Protein AF-A0A401P1Q2-F1 (afdb_monomer)

Mean predicted aligned error: 9.84 Å

Radius of gyration: 21.55 Å; Cα contacts (8 Å, |Δi|>4): 179; chains: 1; bounding box: 50×45×71 Å

Organism: Scyliorhinus torazame (NCBI:txid75743)

pLDDT: mean 79.65, std 14.56, range [42.03, 97.25]

Nearest PDB structures (foldseek):
  7xhp-assembly2_G  TM=2.333E-01  e=9.579E+00  Zymomonas mobilis
  7xhl-assembly1_A  TM=1.951E-01  e=9.016E+00  Zymomonas mobilis

Foldseek 3Di:
DDDDPPPDDDDFDWDQALNDIDTDDDLVPDDDPDDDDHDVCSVVVVDDDDDDDDDDFPADPLVVVLVLLPPVVCCVLVFQDPVQANDPVRSVVDPQPQKTKDWDKDKDADDPPRNVDIDIDTDIWIGGNNDTDRDDPDPDDPRSVVNVSVCRRPDDDDPDDDDDPSSVSSVVSVVSVCVSDDPSRDDPPPDPVDPDD

Structure (mmCIF, N/CA/C/O backbone):
data_AF-A0A401P1Q2-F1
#
_entry.id   AF-A0A401P1Q2-F1
#
loop_
_atom_site.group_PDB
_atom_site.id
_atom_site.type_symbol
_atom_site.label_atom_id
_atom_site.label_alt_id
_atom_site.label_comp_id
_atom_site.label_asym_id
_atom_site.label_entity_id
_atom_site.label_seq_id
_atom_site.pdbx_PDB_ins_code
_atom_site.Cartn_x
_atom_site.Cartn_y
_atom_site.Cartn_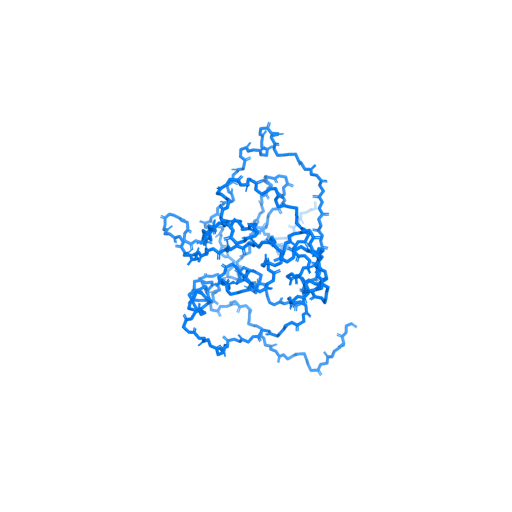z
_atom_site.occupancy
_atom_site.B_iso_or_equiv
_atom_site.auth_seq_id
_atom_site.auth_comp_id
_atom_site.auth_asym_id
_atom_site.auth_atom_id
_atom_site.pdbx_PDB_model_num
ATOM 1 N N . MET A 1 1 ? -29.610 -9.740 35.936 1.00 54.38 1 MET A N 1
ATOM 2 C CA . MET A 1 1 ? -28.531 -10.745 35.884 1.00 54.38 1 MET A CA 1
ATOM 3 C C . MET A 1 1 ? -27.311 -9.966 35.454 1.00 54.38 1 MET A C 1
ATOM 5 O O . MET A 1 1 ? -27.266 -9.553 34.304 1.00 54.38 1 MET A O 1
ATOM 9 N N . ASP A 1 2 ? -26.444 -9.622 36.401 1.00 76.31 2 ASP A N 1
ATOM 10 C CA . ASP A 1 2 ? -25.328 -8.708 36.147 1.00 76.31 2 ASP A CA 1
ATOM 11 C C . ASP A 1 2 ? -24.150 -9.459 35.525 1.00 76.31 2 ASP A C 1
ATOM 13 O O . ASP A 1 2 ? -23.856 -10.599 35.891 1.00 76.31 2 ASP A O 1
ATOM 17 N N . MET A 1 3 ? -23.513 -8.830 34.538 1.00 74.94 3 MET A N 1
ATOM 18 C CA . MET A 1 3 ? -22.355 -9.383 33.842 1.00 74.94 3 MET A CA 1
ATOM 19 C C . MET A 1 3 ? -21.118 -9.296 34.756 1.00 74.94 3 MET A C 1
ATOM 21 O O . MET A 1 3 ? -20.871 -8.228 35.317 1.00 74.94 3 MET A O 1
ATOM 25 N N . PRO A 1 4 ? -20.320 -10.368 34.912 1.00 82.31 4 PRO A N 1
ATOM 26 C CA . PRO A 1 4 ? -19.131 -10.320 35.759 1.00 82.31 4 PRO A CA 1
ATOM 27 C C . PRO A 1 4 ? -18.057 -9.379 35.191 1.00 82.31 4 PRO A C 1
ATOM 29 O O . PRO A 1 4 ? -17.746 -9.457 34.006 1.00 82.31 4 PRO A O 1
ATOM 32 N N . GLU A 1 5 ? -17.414 -8.558 36.031 1.00 81.00 5 GLU A N 1
ATOM 33 C CA . GLU A 1 5 ? -16.363 -7.603 35.608 1.00 81.00 5 GLU A CA 1
ATOM 34 C C . GLU A 1 5 ? -15.156 -8.252 34.904 1.00 81.00 5 GLU A C 1
ATOM 36 O O . GLU A 1 5 ? -14.453 -7.591 34.137 1.00 81.00 5 GLU A O 1
ATOM 41 N N . PHE A 1 6 ? -14.912 -9.544 35.149 1.00 84.06 6 PHE A N 1
ATOM 42 C CA . PHE A 1 6 ? -13.834 -10.309 34.515 1.00 84.06 6 PHE A CA 1
ATOM 43 C C . PHE A 1 6 ? -14.176 -10.789 33.096 1.00 84.06 6 PHE A C 1
ATOM 45 O O . PHE A 1 6 ? -13.288 -11.223 32.365 1.00 84.06 6 PHE A O 1
ATOM 52 N N . ALA A 1 7 ? -15.447 -10.730 32.691 1.00 83.44 7 ALA A N 1
ATOM 53 C CA . ALA A 1 7 ? -15.885 -11.141 31.366 1.00 83.44 7 ALA A CA 1
ATOM 54 C C . ALA A 1 7 ? -15.727 -9.974 30.381 1.00 83.44 7 ALA A C 1
ATOM 56 O O . ALA A 1 7 ? -16.673 -9.245 30.096 1.00 83.44 7 ALA A O 1
ATOM 57 N N . LYS A 1 8 ? -14.509 -9.792 29.860 1.00 84.38 8 LYS A N 1
ATOM 58 C CA . LYS A 1 8 ? -14.213 -8.810 28.808 1.00 84.38 8 LYS A CA 1
ATOM 59 C C . LYS A 1 8 ? -13.692 -9.517 27.563 1.00 84.38 8 LYS A C 1
ATOM 61 O O . LYS A 1 8 ? -12.812 -10.369 27.649 1.00 84.38 8 LYS A O 1
ATOM 66 N N . ILE A 1 9 ? -14.239 -9.152 26.407 1.00 89.69 9 ILE A N 1
ATOM 67 C CA . ILE A 1 9 ? -13.733 -9.575 25.097 1.00 89.69 9 ILE A CA 1
ATOM 68 C C . ILE A 1 9 ? -12.819 -8.493 24.528 1.00 89.69 9 ILE A C 1
ATOM 70 O O . ILE A 1 9 ? -12.968 -7.317 24.861 1.00 89.69 9 ILE A O 1
ATOM 74 N N . LYS A 1 10 ? -11.884 -8.879 23.656 1.00 88.38 10 LYS A N 1
ATOM 75 C CA . LYS A 1 10 ? -11.058 -7.907 22.939 1.00 88.38 10 LYS A CA 1
ATOM 76 C C . LYS A 1 10 ? -11.939 -7.068 22.015 1.00 88.38 10 LYS A C 1
ATOM 78 O O . LYS A 1 10 ? -12.655 -7.617 21.180 1.00 88.38 10 LYS A O 1
ATOM 83 N N . THR A 1 11 ? -11.844 -5.753 22.147 1.00 92.88 11 THR A N 1
ATOM 84 C CA . THR A 1 11 ? -12.477 -4.777 21.257 1.00 92.88 11 THR A CA 1
ATOM 85 C C . THR A 1 11 ? -11.410 -4.029 20.477 1.00 92.88 11 THR A C 1
ATOM 87 O O . THR A 1 11 ? -10.276 -3.914 20.934 1.00 92.88 11 THR A O 1
ATOM 90 N N . TRP A 1 12 ? -11.778 -3.508 19.313 1.00 94.88 12 TRP A N 1
ATOM 91 C CA . TRP A 1 12 ? -10.889 -2.717 18.469 1.00 94.88 12 TRP A CA 1
ATOM 92 C C . TRP A 1 12 ? -11.544 -1.367 18.188 1.00 94.88 12 TRP A C 1
ATOM 94 O O . TRP A 1 12 ? -12.760 -1.348 17.982 1.00 94.88 12 TRP A O 1
ATOM 104 N N . PRO A 1 13 ? -10.795 -0.251 18.162 1.00 96.56 13 PRO A N 1
ATOM 105 C CA . PRO A 1 13 ? -11.339 1.012 17.688 1.00 96.56 13 PRO A CA 1
ATOM 106 C C . PRO A 1 13 ? -11.777 0.872 16.226 1.00 96.56 13 PRO A C 1
ATOM 108 O O . PRO A 1 13 ? -11.030 0.353 15.393 1.00 96.56 13 PRO A O 1
ATOM 111 N N . THR A 1 14 ? -12.987 1.328 15.916 1.00 97.25 14 THR A N 1
ATOM 112 C CA . THR A 1 14 ? -13.580 1.229 14.577 1.00 97.25 14 THR A CA 1
ATOM 113 C C . THR A 1 14 ? -14.217 2.542 14.155 1.00 97.25 14 THR A C 1
ATOM 115 O O . THR A 1 14 ? -14.728 3.276 15.001 1.00 97.25 14 THR A O 1
ATOM 118 N N . CYS A 1 15 ? -14.259 2.813 12.853 1.00 96.50 15 CYS A N 1
ATOM 119 C CA . CYS A 1 15 ? -15.066 3.897 12.299 1.00 96.50 15 CYS A CA 1
ATOM 120 C C . CYS A 1 15 ? -15.726 3.493 10.977 1.00 96.50 15 CYS A C 1
ATOM 122 O O . CYS A 1 15 ? -15.206 2.659 10.236 1.00 96.50 15 CYS A O 1
ATOM 124 N N . GLU A 1 16 ? -16.878 4.096 10.694 1.00 96.94 16 GLU A N 1
ATOM 125 C CA . GLU A 1 16 ? -17.563 3.986 9.408 1.00 96.94 16 GLU A CA 1
ATOM 126 C C . GLU A 1 16 ? -17.365 5.297 8.651 1.00 96.94 16 GLU A C 1
ATOM 128 O O . GLU A 1 16 ? -17.732 6.363 9.143 1.00 96.94 16 GLU A O 1
ATOM 133 N N . LEU A 1 17 ? -16.735 5.234 7.480 1.00 95.06 17 LEU A N 1
ATOM 134 C CA . LEU A 1 17 ? -16.445 6.405 6.652 1.00 95.06 17 LEU A CA 1
ATOM 135 C C . LEU A 1 17 ? -16.297 5.975 5.191 1.00 95.06 17 LEU A C 1
ATOM 137 O O . LEU A 1 17 ? -15.906 4.842 4.925 1.00 95.06 17 LEU A O 1
ATOM 141 N N . ASN A 1 18 ? -16.579 6.861 4.231 1.00 94.00 18 ASN A N 1
ATOM 142 C CA . ASN A 1 18 ? -16.351 6.602 2.799 1.00 94.00 18 ASN A CA 1
ATOM 143 C C . ASN A 1 18 ? -16.980 5.273 2.311 1.00 94.00 18 ASN A C 1
ATOM 145 O O . ASN A 1 18 ? -16.382 4.540 1.523 1.00 94.00 18 ASN A O 1
ATOM 149 N N . CYS A 1 19 ? -18.172 4.939 2.823 1.00 92.25 19 CYS A N 1
ATOM 150 C CA . CYS A 1 19 ? -18.894 3.684 2.558 1.00 92.25 19 CYS A CA 1
ATOM 151 C C . CYS A 1 19 ? -18.142 2.394 2.956 1.00 92.25 19 CYS A C 1
ATOM 153 O O . CYS A 1 19 ? -18.419 1.325 2.408 1.00 92.25 19 CYS A O 1
ATOM 155 N N . ALA A 1 20 ? -17.212 2.471 3.911 1.00 92.75 20 ALA A N 1
ATOM 156 C CA . ALA A 1 20 ? -16.452 1.339 4.430 1.00 92.75 20 ALA A CA 1
ATOM 157 C C . ALA A 1 20 ? -16.372 1.352 5.966 1.00 92.75 20 ALA A C 1
ATOM 159 O O . ALA A 1 20 ? -16.505 2.394 6.608 1.00 92.75 20 ALA A O 1
ATOM 160 N N . VAL A 1 21 ? -16.126 0.174 6.546 1.00 96.06 21 VAL A N 1
ATOM 161 C CA . VAL A 1 21 ? -15.817 0.006 7.972 1.00 96.06 21 VAL A CA 1
ATOM 162 C C . VAL A 1 21 ? -14.309 -0.170 8.117 1.00 96.06 21 VAL A C 1
ATOM 164 O O . VAL A 1 21 ? -13.731 -1.078 7.516 1.00 96.06 21 VAL A O 1
ATOM 167 N N . PHE A 1 22 ? -13.678 0.673 8.926 1.00 96.50 22 PHE A N 1
ATOM 168 C CA . PHE A 1 22 ? -12.254 0.612 9.241 1.00 96.50 22 PHE A CA 1
ATOM 169 C C . PHE A 1 22 ? -12.039 0.132 10.674 1.00 96.50 22 PHE A C 1
ATOM 171 O O . PHE A 1 22 ? -12.815 0.450 11.575 1.00 96.50 22 PHE A O 1
ATOM 178 N N . VAL A 1 23 ? -10.953 -0.611 10.880 1.00 96.56 23 VAL A N 1
ATOM 179 C CA . VAL A 1 23 ? -10.522 -1.118 12.187 1.00 96.56 23 VAL A CA 1
ATOM 180 C C . VAL A 1 23 ? -9.095 -0.650 12.435 1.00 96.56 23 VAL A C 1
ATOM 182 O O . VAL A 1 23 ? -8.228 -0.829 11.579 1.00 96.56 23 VAL A O 1
ATOM 185 N N . TRP A 1 24 ? -8.842 -0.063 13.602 1.00 95.81 24 TRP A N 1
ATOM 186 C CA . TRP A 1 24 ? -7.496 0.299 14.030 1.00 95.81 24 TRP A CA 1
ATOM 187 C C . TRP A 1 24 ? -6.787 -0.897 14.658 1.00 95.81 24 TRP A C 1
ATOM 189 O O . TRP A 1 24 ? -7.332 -1.571 15.534 1.00 95.81 24 TRP A O 1
ATOM 199 N N . PHE A 1 25 ? -5.544 -1.124 14.241 1.00 93.69 25 PHE A N 1
ATOM 200 C CA . PHE A 1 25 ? -4.676 -2.138 14.818 1.00 93.69 25 PHE A CA 1
ATOM 201 C C . PHE A 1 25 ? -3.346 -1.515 15.230 1.00 93.69 25 PHE A C 1
ATOM 203 O O . PHE A 1 25 ? -2.635 -0.941 14.407 1.00 93.69 25 PHE A O 1
ATOM 210 N N . HIS A 1 26 ? -2.970 -1.735 16.486 1.00 94.50 26 HIS A N 1
ATOM 211 C CA . HIS A 1 26 ? -1.612 -1.541 16.965 1.00 94.50 26 HIS A CA 1
ATOM 212 C C . HIS A 1 26 ? -1.233 -2.733 17.850 1.00 94.50 26 HIS A C 1
ATOM 214 O O . HIS A 1 26 ? -1.991 -3.108 18.743 1.00 94.50 26 HIS A O 1
ATOM 220 N N . CYS A 1 27 ? -0.076 -3.360 17.612 1.00 93.88 27 CYS A N 1
ATOM 221 C CA . CYS A 1 27 ? 0.315 -4.570 18.353 1.00 93.88 27 CYS A CA 1
ATOM 222 C C . CYS A 1 27 ? 0.557 -4.318 19.853 1.00 93.88 27 CYS A C 1
ATOM 224 O O . CYS A 1 27 ? 0.344 -5.217 20.660 1.00 93.88 27 CYS A O 1
ATOM 226 N N . ASP A 1 28 ? 0.924 -3.085 20.205 1.00 94.12 28 ASP A N 1
ATOM 227 C CA . ASP A 1 28 ? 1.080 -2.613 21.588 1.00 94.12 28 ASP A CA 1
ATOM 228 C C . ASP A 1 28 ? -0.191 -1.969 22.171 1.00 94.12 28 ASP A C 1
ATOM 230 O O . ASP A 1 28 ? -0.106 -1.295 23.190 1.00 94.12 28 ASP A O 1
ATOM 234 N N . ASP A 1 29 ? -1.346 -2.125 21.512 1.00 92.12 29 ASP A N 1
ATOM 235 C CA . ASP A 1 29 ? -2.641 -1.585 21.969 1.00 92.12 29 ASP A CA 1
ATOM 236 C C . ASP A 1 29 ? -2.643 -0.051 22.156 1.00 92.12 29 ASP A C 1
ATOM 238 O O . ASP A 1 29 ? -3.275 0.493 23.056 1.00 92.12 29 ASP A O 1
ATOM 242 N N . ILE A 1 30 ? -1.893 0.658 21.302 1.00 94.38 30 ILE A N 1
ATOM 243 C CA . ILE A 1 30 ? -1.852 2.126 21.274 1.00 94.38 30 ILE A CA 1
ATOM 244 C C . ILE A 1 30 ? -3.062 2.650 20.498 1.00 94.38 30 ILE A C 1
ATOM 246 O O . ILE A 1 30 ? -3.379 2.136 19.421 1.00 94.38 30 ILE A O 1
ATOM 250 N N . ASP A 1 31 ? -3.689 3.703 21.022 1.00 95.38 31 ASP A N 1
ATOM 251 C CA . ASP A 1 31 ? -4.819 4.391 20.395 1.00 95.38 31 ASP A CA 1
ATOM 252 C C . ASP A 1 31 ? -4.481 4.982 19.007 1.00 95.38 31 ASP A C 1
ATOM 254 O O . ASP A 1 31 ? -3.318 5.290 18.720 1.00 95.38 31 ASP A O 1
ATOM 258 N N . PRO A 1 32 ? -5.490 5.187 18.135 1.00 95.12 32 PRO A N 1
ATOM 259 C CA . PRO A 1 32 ? -5.302 5.825 16.836 1.00 95.12 32 PRO A CA 1
ATOM 260 C C . PRO A 1 32 ? -4.609 7.187 16.932 1.00 95.12 32 PRO A C 1
ATOM 262 O O . PRO A 1 32 ? -5.123 8.120 17.545 1.00 95.12 32 PRO A O 1
ATOM 265 N N . SER A 1 33 ? -3.465 7.331 16.260 1.00 91.12 33 SER A N 1
ATOM 266 C CA . SER A 1 33 ? -2.753 8.612 16.130 1.00 91.12 33 SER A CA 1
ATOM 267 C C . SER A 1 33 ? -3.129 9.390 14.864 1.00 91.12 33 SER A C 1
ATOM 269 O O . SER A 1 33 ? -2.630 10.491 14.641 1.00 91.12 33 SER A O 1
ATOM 271 N N . TRP A 1 34 ? -3.948 8.795 13.995 1.00 91.62 34 TRP A N 1
ATOM 272 C CA . TRP A 1 34 ? -4.384 9.349 12.717 1.00 91.62 34 TRP A CA 1
ATOM 273 C C . TRP A 1 34 ? -5.790 8.843 12.376 1.00 91.62 34 TRP A C 1
ATOM 275 O O . TRP A 1 34 ? -6.160 7.731 12.758 1.00 91.62 34 TRP A O 1
ATOM 285 N N . SER A 1 35 ? -6.560 9.650 11.645 1.00 91.56 35 SER A N 1
ATOM 286 C CA . SER A 1 35 ? -7.914 9.329 11.192 1.00 91.56 35 SER A CA 1
ATOM 287 C C . SER A 1 35 ? -8.036 9.436 9.674 1.00 91.56 35 SER A C 1
ATOM 289 O O . SER A 1 35 ? -7.436 10.306 9.044 1.00 91.56 35 SER A O 1
ATOM 291 N N . ILE A 1 36 ? -8.845 8.545 9.092 1.00 92.12 36 ILE A N 1
ATOM 292 C CA . ILE A 1 36 ? -9.138 8.545 7.657 1.00 92.12 36 ILE A CA 1
ATOM 293 C C . ILE A 1 36 ? -9.846 9.861 7.289 1.00 92.12 36 ILE A C 1
ATOM 295 O O . ILE A 1 36 ? -10.829 10.206 7.949 1.00 92.12 36 ILE A O 1
ATOM 299 N N . PRO A 1 37 ? -9.390 10.595 6.257 1.00 92.31 37 PRO A N 1
ATOM 300 C CA . PRO A 1 37 ? -10.087 11.779 5.782 1.00 92.31 37 PRO A CA 1
ATOM 301 C C . PRO A 1 37 ? -11.365 11.397 5.029 1.00 92.31 37 PRO A C 1
ATOM 303 O O . PRO A 1 37 ? -11.410 10.420 4.272 1.00 92.31 37 PRO A O 1
ATOM 306 N N . GLU A 1 38 ? -12.406 12.201 5.206 1.00 94.06 38 GLU A N 1
ATOM 307 C CA . GLU A 1 38 ? -13.621 12.101 4.401 1.00 94.06 38 GLU A CA 1
ATOM 308 C C . GLU A 1 3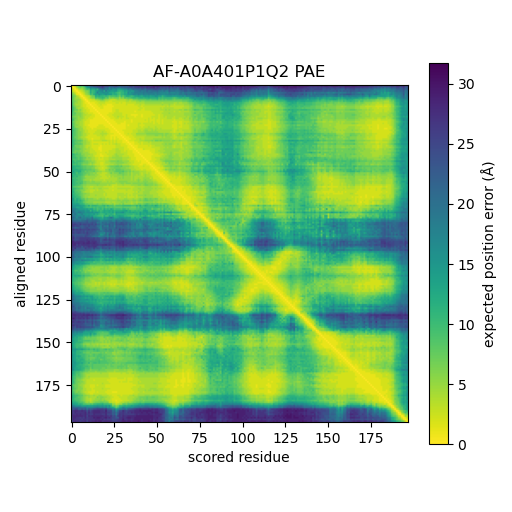8 ? -13.321 12.450 2.934 1.00 94.06 38 GLU A C 1
ATOM 310 O O . GLU A 1 38 ? -12.507 13.333 2.661 1.00 94.06 38 GLU A O 1
ATOM 315 N N . GLN A 1 39 ? -13.928 11.726 1.990 1.00 94.00 39 GLN A N 1
ATOM 316 C CA . GLN A 1 39 ? -13.813 12.001 0.554 1.00 94.00 39 GLN A CA 1
ATOM 317 C C . GLN A 1 39 ? -15.047 12.764 0.068 1.00 94.00 39 GLN A C 1
ATOM 319 O O . GLN A 1 39 ? -16.157 12.224 0.076 1.00 94.00 39 GLN A O 1
ATOM 324 N N . GLU A 1 40 ? -14.851 14.012 -0.361 1.00 94.69 40 GLU A N 1
ATOM 325 C CA . GLU A 1 40 ? -15.935 14.911 -0.773 1.00 94.69 40 GLU A CA 1
ATOM 326 C C . GLU A 1 40 ? -16.698 14.356 -1.979 1.00 94.69 40 GLU A C 1
ATOM 328 O O . GLU A 1 40 ? -17.921 14.416 -2.010 1.00 94.69 40 GLU A O 1
ATOM 333 N N . GLU A 1 41 ? -16.004 13.729 -2.925 1.00 93.50 41 GLU A N 1
ATOM 334 C CA . GLU A 1 41 ? -16.576 13.159 -4.144 1.00 93.50 41 GLU A CA 1
ATOM 335 C C . GLU A 1 41 ? -17.513 11.978 -3.854 1.00 93.50 41 GLU A C 1
ATOM 337 O O . GLU A 1 41 ? -18.474 11.742 -4.588 1.00 93.50 41 GLU A O 1
ATOM 342 N N . ILE A 1 42 ? -17.271 11.239 -2.766 1.00 93.00 42 ILE A N 1
ATOM 343 C CA . ILE A 1 42 ? -18.179 10.180 -2.305 1.00 93.00 42 ILE A CA 1
ATOM 344 C C . ILE A 1 42 ? -19.415 10.809 -1.650 1.00 93.00 42 ILE A C 1
ATOM 346 O O . ILE A 1 42 ? -20.537 10.397 -1.943 1.00 93.00 42 ILE A O 1
ATOM 350 N N . GLN A 1 43 ? -19.228 11.827 -0.803 1.00 91.88 43 GLN A N 1
ATOM 351 C CA . GLN A 1 43 ? -20.328 12.503 -0.102 1.00 91.88 43 GLN A CA 1
ATOM 352 C C . GLN A 1 43 ? -21.234 13.302 -1.046 1.00 91.88 43 GLN A C 1
ATOM 354 O O . GLN A 1 43 ? -22.455 13.314 -0.884 1.00 91.88 43 GLN A O 1
ATOM 359 N N . SER A 1 44 ? -20.651 13.945 -2.057 1.00 94.94 44 SER A N 1
ATOM 360 C CA . SER A 1 44 ? -21.373 14.696 -3.085 1.00 94.94 44 SER A CA 1
ATOM 361 C C . SER A 1 44 ? -22.114 13.785 -4.072 1.00 94.94 44 SER A C 1
ATOM 363 O O . SER A 1 44 ? -22.974 14.255 -4.819 1.00 94.94 44 SER A O 1
ATOM 365 N N . GLY A 1 45 ? -21.803 12.483 -4.077 1.00 91.88 45 GLY A N 1
ATOM 366 C CA . GLY A 1 45 ? -22.346 11.508 -5.018 1.00 91.88 45 GLY A CA 1
ATOM 367 C C . GLY A 1 45 ? -21.726 11.582 -6.416 1.00 91.88 45 GLY A C 1
ATOM 368 O O . GLY A 1 45 ? -22.228 10.926 -7.330 1.00 91.88 45 GLY A O 1
ATOM 369 N N . GLU A 1 46 ? -20.646 12.348 -6.600 1.00 93.75 46 GLU A N 1
ATOM 370 C CA . GLU A 1 46 ? -19.867 12.359 -7.841 1.00 93.75 46 GLU A CA 1
ATOM 371 C C . GLU A 1 46 ? -19.258 10.974 -8.106 1.00 93.75 46 GLU A C 1
ATOM 373 O O . GLU A 1 46 ? -19.340 10.432 -9.214 1.00 93.75 46 GLU A O 1
ATOM 378 N N . TRP A 1 47 ? -18.692 10.361 -7.065 1.00 91.06 47 TRP A N 1
ATOM 379 C CA . TRP A 1 47 ? -18.144 9.013 -7.106 1.00 91.06 47 TRP A CA 1
ATOM 380 C C . TRP A 1 47 ? -19.179 8.009 -6.617 1.00 91.06 47 TRP A C 1
ATOM 382 O O . TRP A 1 47 ? -19.418 7.828 -5.426 1.00 91.06 47 TRP A O 1
ATOM 392 N N . VAL A 1 48 ? -19.781 7.308 -7.575 1.00 87.50 48 VAL A N 1
ATOM 393 C CA . VAL A 1 48 ? -20.789 6.280 -7.305 1.00 87.50 48 VAL A CA 1
ATOM 394 C C . VAL A 1 48 ? -20.140 4.902 -7.256 1.00 87.50 48 VAL A C 1
ATOM 396 O O . VAL A 1 48 ? -19.381 4.532 -8.154 1.00 87.50 48 VAL A O 1
ATOM 399 N N . TYR A 1 49 ? -20.498 4.102 -6.252 1.00 87.31 49 TYR A N 1
ATOM 400 C CA . TYR A 1 49 ? -20.069 2.709 -6.151 1.00 87.31 49 TYR A CA 1
ATOM 401 C C . TYR A 1 49 ? -20.477 1.902 -7.397 1.00 87.31 49 TYR A C 1
ATOM 403 O O . TYR A 1 49 ? -21.658 1.798 -7.733 1.00 87.31 49 TYR A O 1
ATOM 411 N N . ARG A 1 50 ? -19.492 1.317 -8.093 1.00 86.44 50 ARG A N 1
ATOM 412 C CA . ARG A 1 50 ? -19.705 0.518 -9.319 1.00 86.44 50 ARG A CA 1
ATOM 413 C C . ARG A 1 50 ? -19.541 -0.989 -9.119 1.00 86.44 50 ARG A C 1
ATOM 415 O O . ARG A 1 50 ? -19.942 -1.750 -9.995 1.00 86.44 50 ARG A O 1
ATOM 422 N N . GLY A 1 51 ? -18.956 -1.421 -8.005 1.00 86.38 51 GLY A N 1
ATOM 423 C CA . GLY A 1 51 ? -18.675 -2.827 -7.717 1.00 86.38 51 GLY A CA 1
ATOM 424 C C . GLY A 1 51 ? -17.426 -3.009 -6.856 1.00 86.38 51 GLY A C 1
ATOM 425 O O . GLY A 1 51 ? -16.766 -2.040 -6.484 1.00 86.38 51 GLY A O 1
ATOM 426 N N . ARG A 1 52 ? -17.108 -4.266 -6.539 1.00 85.69 52 ARG A N 1
ATOM 427 C CA . ARG A 1 52 ? -15.942 -4.675 -5.746 1.00 85.69 52 ARG A CA 1
ATOM 428 C C . ARG A 1 52 ? -15.265 -5.865 -6.411 1.00 85.69 52 ARG A C 1
ATOM 430 O O . ARG A 1 52 ? -15.944 -6.772 -6.886 1.00 85.69 52 ARG A O 1
ATOM 437 N N . THR A 1 53 ? -13.939 -5.863 -6.396 1.00 83.75 53 THR A N 1
ATOM 438 C CA . THR A 1 53 ? -13.115 -7.028 -6.718 1.00 83.75 53 THR A CA 1
ATOM 439 C C . THR A 1 53 ? -12.347 -7.456 -5.477 1.00 83.75 53 THR A C 1
ATOM 441 O O . THR A 1 53 ? -11.976 -6.629 -4.644 1.00 83.75 53 THR A O 1
ATOM 444 N N . GLU A 1 54 ? -12.136 -8.759 -5.334 1.00 87.00 54 GLU A N 1
ATOM 445 C CA . GLU A 1 54 ? -11.398 -9.344 -4.220 1.00 87.00 54 GLU A CA 1
ATOM 446 C C . GLU A 1 54 ? -10.415 -10.369 -4.760 1.00 87.00 54 GLU A C 1
ATOM 448 O O . GLU A 1 54 ? -10.738 -11.140 -5.665 1.00 87.00 54 GLU A O 1
ATOM 453 N N . HIS A 1 55 ? -9.206 -10.361 -4.209 1.00 84.62 55 HIS A N 1
ATOM 454 C CA . HIS A 1 55 ? -8.123 -11.214 -4.664 1.00 84.62 55 HIS A CA 1
ATOM 455 C C . HIS A 1 55 ? -7.402 -11.802 -3.457 1.00 84.62 55 HIS A C 1
ATOM 457 O O . HIS A 1 55 ? -7.062 -11.084 -2.518 1.00 84.62 55 HIS A O 1
ATOM 463 N N . PHE A 1 56 ? -7.131 -13.104 -3.512 1.00 87.06 56 PHE A N 1
ATOM 464 C CA . PHE A 1 56 ? -6.197 -13.742 -2.595 1.0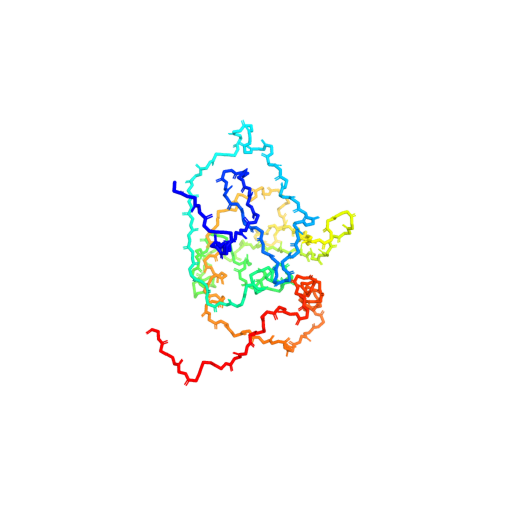0 87.06 56 PHE A CA 1
ATOM 465 C C . PHE A 1 56 ? -4.782 -13.572 -3.140 1.00 87.06 56 PHE A C 1
ATOM 467 O O . PHE A 1 56 ? -4.498 -13.917 -4.292 1.00 87.06 56 PHE A O 1
ATOM 474 N N . VAL A 1 57 ? -3.909 -13.004 -2.311 1.00 86.81 57 VAL A N 1
ATOM 475 C CA . VAL A 1 57 ? -2.524 -12.712 -2.672 1.00 86.81 57 VAL A CA 1
ATOM 476 C C . VAL A 1 57 ? -1.602 -13.341 -1.637 1.00 86.81 57 VAL A C 1
ATOM 478 O O . VAL A 1 57 ? -1.668 -13.021 -0.453 1.00 86.81 57 VAL A O 1
ATOM 481 N N . ASN A 1 58 ? -0.741 -14.244 -2.092 1.00 87.44 58 ASN A N 1
ATOM 482 C CA . ASN A 1 58 ? 0.222 -14.971 -1.280 1.00 87.44 58 ASN A CA 1
ATOM 483 C C . ASN A 1 58 ? 1.561 -14.222 -1.210 1.00 87.44 58 ASN A C 1
ATOM 485 O O . ASN A 1 58 ? 2.588 -14.707 -1.680 1.00 87.44 58 ASN A O 1
ATOM 489 N N . CYS A 1 59 ? 1.541 -13.012 -0.657 1.00 86.94 59 CYS A N 1
ATOM 490 C CA . CYS A 1 59 ? 2.740 -12.207 -0.450 1.00 86.94 59 CYS A CA 1
ATOM 491 C C . CYS A 1 59 ? 2.702 -11.519 0.915 1.00 86.94 59 CYS A C 1
ATOM 493 O O . CYS A 1 59 ? 1.653 -11.417 1.555 1.00 86.94 59 CYS A O 1
ATOM 495 N N . HIS A 1 60 ? 3.845 -11.010 1.374 1.00 87.94 60 HIS A N 1
ATOM 496 C CA . HIS A 1 60 ? 3.843 -10.172 2.569 1.00 87.94 60 HIS A CA 1
ATOM 497 C C . HIS A 1 60 ? 3.138 -8.841 2.258 1.00 87.94 60 HIS A C 1
ATOM 499 O O . HIS A 1 60 ? 3.348 -8.274 1.187 1.00 87.94 60 HIS A O 1
ATOM 505 N N . ILE A 1 61 ? 2.337 -8.299 3.186 1.00 88.81 61 ILE A N 1
ATOM 506 C CA . ILE A 1 61 ? 1.501 -7.107 2.925 1.00 88.81 61 ILE A CA 1
ATOM 507 C C . ILE A 1 61 ? 2.308 -5.879 2.471 1.00 88.81 61 ILE A C 1
ATOM 509 O O . ILE A 1 61 ? 1.828 -5.097 1.660 1.00 88.81 61 ILE A O 1
ATOM 513 N N . GLN A 1 62 ? 3.559 -5.749 2.925 1.00 90.19 62 GLN A N 1
ATOM 514 C CA . GLN A 1 62 ? 4.495 -4.703 2.485 1.00 90.19 62 GLN A CA 1
ATOM 515 C C . GLN A 1 62 ? 4.801 -4.745 0.977 1.00 90.19 62 GLN A C 1
ATOM 517 O O . GLN A 1 62 ? 5.151 -3.720 0.397 1.00 90.19 62 GLN A O 1
ATOM 522 N N . GLU A 1 63 ? 4.709 -5.909 0.334 1.00 89.06 63 GLU A N 1
ATOM 523 C CA . GLU A 1 63 ? 5.068 -6.054 -1.080 1.00 89.06 63 GLU A CA 1
ATOM 524 C C . GLU A 1 63 ? 4.087 -5.348 -2.015 1.00 89.06 63 GLU A C 1
ATOM 526 O O . GLU A 1 63 ? 4.483 -4.952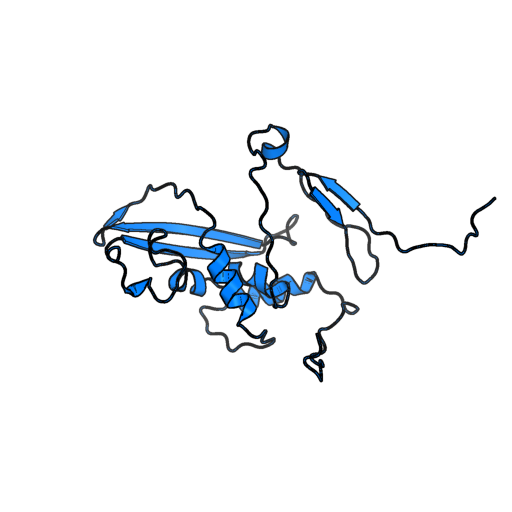 -3.105 1.00 89.06 63 GLU A O 1
ATOM 531 N N . ILE A 1 64 ? 2.841 -5.148 -1.581 1.00 88.94 64 ILE A N 1
ATOM 532 C CA . ILE A 1 64 ? 1.820 -4.441 -2.357 1.00 88.94 64 ILE A CA 1
ATOM 533 C C . ILE A 1 64 ? 2.183 -2.948 -2.513 1.00 88.94 64 ILE A C 1
ATOM 535 O O . ILE A 1 64 ? 2.331 -2.503 -3.650 1.00 88.94 64 ILE A O 1
ATOM 539 N N . PRO A 1 65 ? 2.392 -2.156 -1.436 1.00 88.56 65 PRO A N 1
ATOM 540 C CA . PRO A 1 65 ? 2.810 -0.758 -1.564 1.00 88.56 65 PRO A CA 1
ATOM 541 C C . PRO A 1 65 ? 4.253 -0.592 -2.067 1.00 88.56 65 PRO A C 1
ATOM 543 O O . PRO A 1 65 ? 4.567 0.448 -2.644 1.00 88.56 65 PRO A O 1
ATOM 546 N N . GLU A 1 66 ? 5.123 -1.602 -1.922 1.00 89.94 66 GLU A N 1
ATOM 547 C CA . GLU A 1 66 ? 6.484 -1.562 -2.482 1.00 89.94 66 GLU A CA 1
ATOM 548 C C . GLU A 1 66 ? 6.486 -1.427 -4.011 1.00 89.94 66 GLU A C 1
ATOM 550 O O . GLU A 1 66 ? 7.389 -0.782 -4.548 1.00 89.94 66 GLU A O 1
ATOM 555 N N . ASN A 1 67 ? 5.453 -1.929 -4.703 1.00 86.81 67 ASN A N 1
ATOM 556 C CA . ASN A 1 67 ? 5.307 -1.753 -6.151 1.00 86.81 67 ASN A CA 1
ATOM 557 C C . ASN A 1 67 ? 5.320 -0.271 -6.566 1.00 86.81 67 ASN A C 1
ATOM 559 O O . ASN A 1 67 ? 5.848 0.051 -7.624 1.00 86.81 67 ASN A O 1
ATOM 563 N N . ALA A 1 68 ? 4.814 0.652 -5.737 1.00 80.31 68 ALA A N 1
ATOM 564 C CA . ALA A 1 68 ? 4.852 2.085 -6.049 1.00 80.31 68 ALA A CA 1
ATOM 565 C C . ALA A 1 68 ? 6.283 2.660 -6.066 1.00 80.31 68 ALA A C 1
ATOM 567 O O . ALA A 1 68 ? 6.547 3.662 -6.729 1.00 80.31 68 ALA A O 1
ATOM 568 N N . ALA A 1 69 ? 7.211 2.041 -5.331 1.00 84.50 69 ALA A N 1
ATOM 569 C CA . ALA A 1 69 ? 8.619 2.425 -5.293 1.00 84.50 69 ALA A CA 1
ATOM 570 C C . ALA A 1 69 ? 9.484 1.646 -6.302 1.00 84.50 69 ALA A C 1
ATOM 572 O O . ALA A 1 69 ? 10.607 2.063 -6.593 1.00 84.50 69 ALA A O 1
ATOM 573 N N . ASP A 1 70 ? 8.980 0.537 -6.847 1.00 84.56 70 ASP A N 1
ATOM 574 C CA . ASP A 1 70 ? 9.597 -0.196 -7.952 1.00 84.56 70 ASP A CA 1
ATOM 575 C C . ASP A 1 70 ? 9.298 0.520 -9.275 1.00 84.56 70 ASP A C 1
ATOM 577 O O . ASP A 1 70 ? 8.358 0.210 -9.989 1.00 84.56 70 ASP A O 1
ATOM 581 N N . ILE A 1 71 ? 10.092 1.522 -9.632 1.00 79.19 71 ILE A N 1
ATOM 582 C CA . ILE A 1 71 ? 9.853 2.278 -10.872 1.00 79.19 71 ILE A CA 1
ATOM 583 C C . ILE A 1 71 ? 10.134 1.416 -12.120 1.00 79.19 71 ILE A C 1
ATOM 585 O O . ILE A 1 71 ? 9.545 1.634 -13.182 1.00 79.19 71 ILE A O 1
ATOM 589 N N . ALA A 1 72 ? 11.018 0.422 -12.006 1.00 78.06 72 ALA A N 1
ATOM 590 C CA . ALA A 1 72 ? 11.453 -0.389 -13.135 1.00 78.06 72 ALA A CA 1
ATOM 591 C C . ALA A 1 72 ? 10.319 -1.273 -13.679 1.00 78.06 72 ALA A C 1
ATOM 593 O O . ALA A 1 72 ? 10.196 -1.402 -14.906 1.00 78.06 72 ALA A O 1
ATOM 594 N N . HIS A 1 73 ? 9.452 -1.817 -12.811 1.00 76.50 73 HIS A N 1
ATOM 595 C CA . HIS A 1 73 ? 8.349 -2.677 -13.255 1.00 76.50 73 HIS A CA 1
ATOM 596 C C . HIS A 1 73 ? 7.379 -1.961 -14.201 1.00 76.50 73 HIS A C 1
ATOM 598 O O . HIS A 1 73 ? 6.867 -2.600 -15.117 1.00 76.50 73 HIS A O 1
ATOM 604 N N . LEU A 1 74 ? 7.169 -0.645 -14.058 1.00 71.12 74 LEU A N 1
ATOM 605 C CA . LEU A 1 74 ? 6.250 0.111 -14.918 1.00 71.12 74 LEU A CA 1
ATOM 606 C C . LEU A 1 74 ? 6.667 0.035 -16.389 1.00 71.12 74 LEU A C 1
ATOM 608 O O . LEU A 1 74 ? 5.856 -0.252 -17.270 1.00 71.12 74 LEU A O 1
ATOM 612 N N . SER A 1 75 ? 7.962 0.197 -16.655 1.00 66.31 75 SER A N 1
ATOM 613 C CA . SER A 1 75 ? 8.513 0.083 -18.008 1.00 66.31 75 SER A CA 1
ATOM 614 C C . SER A 1 75 ? 8.453 -1.344 -18.564 1.00 66.31 75 SER A C 1
ATOM 616 O O . SER A 1 75 ? 8.409 -1.540 -19.775 1.00 66.31 75 SER A O 1
ATOM 618 N N . HIS A 1 76 ? 8.431 -2.361 -17.702 1.00 70.38 76 HIS A N 1
ATOM 619 C CA . HIS A 1 76 ? 8.454 -3.755 -18.135 1.00 70.38 76 HIS A CA 1
ATOM 620 C C . HIS A 1 76 ? 7.047 -4.342 -18.301 1.00 70.38 76 HIS A C 1
ATOM 622 O O . HIS A 1 76 ? 6.756 -5.010 -19.293 1.00 70.38 76 HIS A O 1
ATOM 628 N N . LEU A 1 77 ? 6.162 -4.069 -17.343 1.00 65.00 77 LEU A N 1
ATOM 629 C CA . LEU A 1 77 ? 4.812 -4.617 -17.263 1.00 65.00 77 LEU A CA 1
ATOM 630 C C . LEU A 1 77 ? 3.762 -3.705 -17.908 1.00 65.00 77 LEU A C 1
ATOM 632 O O . LEU A 1 77 ? 2.737 -4.219 -18.353 1.00 65.00 77 LEU A O 1
ATOM 636 N N . HIS A 1 78 ? 4.005 -2.392 -18.028 1.00 68.44 78 HIS A N 1
ATOM 637 C CA . HIS A 1 78 ? 3.015 -1.415 -18.519 1.00 68.44 78 HIS A CA 1
ATOM 638 C C . HIS A 1 78 ? 3.446 -0.652 -19.784 1.00 68.44 78 HIS A C 1
ATOM 640 O O . HIS A 1 78 ? 2.682 0.179 -20.274 1.00 68.44 78 HIS A O 1
ATOM 646 N N . ALA A 1 79 ? 4.625 -0.933 -20.355 1.00 63.88 79 ALA A N 1
ATOM 647 C CA . ALA A 1 79 ? 5.038 -0.334 -21.631 1.00 63.88 79 ALA A CA 1
ATOM 648 C C . ALA A 1 79 ? 4.223 -0.803 -22.855 1.00 63.88 79 ALA A C 1
ATOM 650 O O . ALA A 1 79 ? 3.915 0.036 -23.711 1.00 63.88 79 ALA A O 1
ATOM 651 N N . PRO A 1 80 ? 3.846 -2.096 -22.993 1.00 65.25 80 PRO A N 1
ATOM 652 C CA . PRO A 1 80 ? 2.944 -2.513 -24.063 1.00 65.25 80 PRO A CA 1
ATOM 653 C C . PRO A 1 80 ? 1.592 -1.807 -23.931 1.00 65.25 80 PRO A C 1
ATOM 655 O O . PRO A 1 80 ? 1.064 -1.693 -22.825 1.00 65.25 80 PRO A O 1
ATOM 658 N N . SER A 1 81 ? 1.020 -1.373 -25.060 1.00 62.19 81 SER A N 1
ATOM 659 C CA . SER A 1 81 ? -0.277 -0.682 -25.100 1.00 62.19 81 SER A CA 1
ATOM 660 C C . SER A 1 81 ? -1.333 -1.379 -24.234 1.00 62.19 81 SER A C 1
ATOM 662 O O . SER A 1 81 ? -1.424 -2.607 -24.241 1.00 62.19 81 SER A O 1
ATOM 664 N N . MET A 1 82 ? -2.185 -0.611 -23.542 1.00 60.75 82 MET A N 1
ATOM 665 C CA . MET A 1 82 ? -3.318 -1.151 -22.770 1.00 60.75 82 MET A CA 1
ATOM 666 C C . MET A 1 82 ? -4.265 -2.021 -23.618 1.00 60.75 82 MET A C 1
ATOM 668 O O . MET A 1 82 ? -4.972 -2.877 -23.089 1.00 60.75 82 MET A O 1
ATOM 672 N N . LEU A 1 83 ? -4.256 -1.834 -24.943 1.00 58.69 83 LEU A N 1
ATOM 673 C CA . LEU A 1 83 ? -4.999 -2.657 -25.902 1.00 58.69 83 LEU A CA 1
ATOM 674 C C . LEU A 1 83 ? -4.398 -4.055 -26.097 1.00 58.69 83 LEU A C 1
ATOM 676 O O . LEU A 1 83 ? -5.040 -4.927 -26.673 1.00 58.69 83 LEU A O 1
ATOM 680 N N . SER A 1 84 ? -3.181 -4.293 -25.612 1.00 60.25 84 SER A N 1
ATOM 681 C CA . SER A 1 84 ? -2.450 -5.545 -25.795 1.00 60.25 84 SER A CA 1
ATOM 682 C C . SER A 1 84 ? -2.919 -6.695 -24.882 1.00 60.25 84 SER A C 1
ATOM 684 O O . SER A 1 84 ? -2.268 -7.740 -24.865 1.00 60.25 84 SER A O 1
ATOM 686 N N . GLY A 1 85 ? -4.026 -6.526 -24.142 1.00 59.25 85 GLY A N 1
ATOM 687 C CA . GLY A 1 85 ? -4.579 -7.526 -23.210 1.00 59.25 85 GLY A CA 1
ATOM 688 C C . GLY A 1 85 ? -3.767 -7.657 -21.919 1.00 59.25 85 GLY A C 1
ATOM 689 O O . GLY A 1 85 ? -2.819 -6.909 -21.740 1.00 59.25 85 GLY A O 1
ATOM 690 N N . SER A 1 86 ? -4.112 -8.570 -21.002 1.00 59.84 86 SER A N 1
ATOM 691 C CA . SER A 1 86 ? -3.374 -8.800 -19.740 1.00 59.84 86 SER A CA 1
ATOM 692 C C . SER A 1 86 ? -2.318 -9.917 -19.824 1.00 59.84 86 SER A C 1
ATOM 694 O O . SER A 1 86 ? -1.393 -9.910 -19.015 1.00 59.84 86 SER A O 1
ATOM 696 N N . ASP A 1 87 ? -2.376 -10.803 -20.828 1.00 62.66 87 ASP A N 1
ATOM 697 C CA . ASP A 1 87 ? -1.422 -11.911 -21.002 1.00 62.66 87 ASP A CA 1
ATOM 698 C C . ASP A 1 87 ? -0.024 -11.415 -21.425 1.00 62.66 87 ASP A C 1
ATOM 700 O O . ASP A 1 87 ? 0.172 -10.842 -22.502 1.00 62.66 87 ASP A O 1
ATOM 704 N N . LEU A 1 88 ? 0.967 -11.673 -20.566 1.00 60.62 88 LEU A N 1
ATOM 705 C CA . LEU A 1 88 ? 2.370 -11.291 -20.761 1.00 60.62 88 LEU A CA 1
ATOM 706 C C . LEU A 1 88 ? 3.066 -12.057 -21.901 1.00 60.62 88 LEU A C 1
ATOM 708 O O . LEU A 1 88 ? 4.131 -11.645 -22.356 1.00 60.62 88 LEU A O 1
ATOM 712 N N . ARG A 1 89 ? 2.494 -13.168 -22.380 1.00 63.25 89 ARG A N 1
ATOM 713 C CA . ARG A 1 89 ? 3.060 -13.975 -23.477 1.00 63.25 89 ARG A CA 1
ATOM 714 C C . ARG A 1 89 ? 2.733 -13.388 -24.849 1.00 63.25 89 ARG A C 1
ATOM 716 O O . ARG A 1 89 ? 3.501 -13.567 -25.791 1.00 63.25 89 ARG A O 1
ATOM 723 N N . SER A 1 90 ? 1.611 -12.677 -24.968 1.00 57.72 90 SER A N 1
ATOM 724 C CA . SER A 1 90 ? 1.133 -12.101 -26.231 1.00 57.72 90 SER A CA 1
ATOM 725 C C . SER A 1 90 ? 1.519 -10.635 -26.432 1.00 57.72 90 SER A C 1
ATOM 727 O O . SER A 1 90 ? 1.398 -10.122 -27.542 1.00 57.72 90 SER A O 1
ATOM 729 N N . THR A 1 91 ? 2.018 -9.949 -25.400 1.00 56.19 91 THR A N 1
ATOM 730 C CA . THR A 1 91 ? 2.316 -8.504 -25.440 1.00 56.19 91 THR A CA 1
ATOM 731 C C . THR A 1 91 ? 3.365 -8.107 -26.480 1.00 56.19 91 THR A C 1
ATOM 733 O O . THR A 1 91 ? 3.265 -7.027 -27.056 1.00 56.19 91 THR A O 1
ATOM 736 N N . ARG A 1 92 ? 4.339 -8.977 -26.785 1.00 53.00 92 ARG A N 1
ATOM 737 C CA . ARG A 1 92 ? 5.350 -8.739 -27.839 1.00 53.00 92 ARG A CA 1
ATOM 738 C C . ARG A 1 92 ? 4.900 -9.111 -29.256 1.00 53.00 92 ARG A C 1
ATOM 740 O O . ARG A 1 92 ? 5.503 -8.631 -30.208 1.00 53.00 92 ARG A O 1
ATOM 747 N N . ALA A 1 93 ? 3.860 -9.931 -29.405 1.00 56.12 93 ALA A N 1
ATOM 748 C CA . ALA A 1 93 ? 3.308 -10.341 -30.703 1.00 56.12 93 ALA A CA 1
ATOM 749 C C . ALA A 1 93 ? 2.199 -9.393 -31.207 1.00 56.12 93 ALA A C 1
ATOM 751 O O . ALA A 1 93 ? 1.534 -9.661 -32.207 1.00 56.12 93 ALA A O 1
ATOM 752 N N . SER A 1 94 ? 1.972 -8.291 -30.491 1.00 58.59 94 SER A N 1
ATOM 753 C CA . SER A 1 94 ? 0.892 -7.351 -30.752 1.00 58.59 94 SER A CA 1
ATOM 754 C C . SER A 1 94 ? 1.166 -6.491 -31.988 1.00 58.59 94 SER A C 1
ATOM 756 O O . SER A 1 94 ? 2.222 -5.873 -32.122 1.00 58.59 94 SER A O 1
ATOM 758 N N . HIS A 1 95 ? 0.166 -6.372 -32.863 1.00 65.00 95 HIS A N 1
ATOM 759 C CA . HIS A 1 95 ? 0.169 -5.471 -34.023 1.00 65.00 95 HIS A CA 1
ATOM 760 C C . HIS A 1 95 ? 0.221 -3.979 -33.632 1.00 65.00 95 HIS A C 1
ATOM 762 O O . HIS A 1 95 ? 0.385 -3.122 -34.495 1.00 65.00 95 HIS A O 1
ATOM 768 N N . TRP A 1 96 ? 0.136 -3.662 -32.334 1.00 64.50 96 TRP A N 1
ATOM 769 C CA . TRP A 1 96 ? 0.181 -2.309 -31.774 1.00 64.50 96 TRP A CA 1
ATOM 770 C C . TRP A 1 96 ? 1.588 -1.819 -31.398 1.00 64.50 96 TRP A C 1
ATOM 772 O O . TRP A 1 96 ? 1.709 -0.819 -30.698 1.00 64.50 96 TRP A O 1
ATOM 782 N N . GLY A 1 97 ? 2.667 -2.468 -31.854 1.00 65.31 97 GLY A N 1
ATOM 783 C CA . GLY A 1 97 ? 4.048 -2.071 -31.518 1.00 65.31 97 GLY A CA 1
ATOM 784 C C . GLY A 1 97 ? 4.444 -0.640 -31.927 1.00 65.31 97 GLY A C 1
ATOM 785 O O . GLY A 1 97 ? 5.427 -0.102 -31.415 1.00 65.31 97 GLY A O 1
ATOM 786 N N . PHE A 1 98 ? 3.667 -0.005 -32.813 1.00 70.94 98 PHE A N 1
ATOM 787 C CA . PHE A 1 98 ? 3.823 1.398 -33.209 1.00 70.94 98 PHE A CA 1
ATOM 788 C C . PHE A 1 98 ? 3.322 2.403 -32.157 1.00 70.94 98 PHE A C 1
ATOM 790 O O . PHE A 1 98 ? 3.581 3.597 -32.309 1.00 70.94 98 PHE A O 1
ATOM 797 N N . ALA A 1 99 ? 2.607 1.935 -31.129 1.00 71.12 99 ALA A N 1
ATOM 798 C CA . ALA A 1 99 ? 2.055 2.721 -30.034 1.00 71.12 99 ALA A CA 1
ATOM 799 C C . ALA A 1 99 ? 2.711 2.318 -28.702 1.00 71.12 99 ALA A C 1
ATOM 801 O O . ALA A 1 99 ? 2.619 1.164 -28.281 1.00 71.12 99 ALA A O 1
ATOM 802 N N . GLN A 1 100 ? 3.372 3.267 -28.038 1.00 69.50 100 GLN A N 1
ATOM 803 C CA . GLN A 1 100 ? 4.181 3.020 -26.837 1.00 69.50 100 GLN A CA 1
ATOM 804 C C . GLN A 1 100 ? 3.895 4.053 -25.746 1.00 69.50 100 GLN A C 1
ATOM 806 O O . GLN A 1 100 ? 3.604 5.212 -26.043 1.00 69.50 100 GLN A O 1
ATOM 811 N N . HIS A 1 101 ? 4.000 3.615 -24.490 1.00 72.00 101 HIS A N 1
ATOM 812 C CA . HIS A 1 101 ? 3.876 4.464 -23.306 1.00 72.00 101 HIS A CA 1
ATOM 813 C C . HIS A 1 101 ? 5.267 4.631 -22.685 1.00 72.00 101 HIS A C 1
ATOM 815 O O . HIS A 1 101 ? 5.949 3.637 -22.431 1.00 72.00 101 HIS A O 1
ATOM 821 N N . ASP A 1 102 ? 5.681 5.874 -22.455 1.00 71.31 102 ASP A N 1
ATOM 822 C CA . ASP A 1 102 ? 6.839 6.213 -21.629 1.00 71.31 102 ASP A CA 1
ATOM 823 C C . ASP A 1 102 ? 6.337 6.741 -20.283 1.00 71.31 102 ASP A C 1
ATOM 825 O O . ASP A 1 102 ? 5.510 7.659 -20.227 1.00 71.31 102 ASP A O 1
ATOM 829 N N . TRP A 1 103 ? 6.827 6.141 -19.202 1.00 71.88 103 TRP A N 1
ATOM 830 C CA . TRP A 1 103 ? 6.434 6.449 -17.834 1.00 71.88 103 TRP A CA 1
ATOM 831 C C . TRP A 1 103 ? 7.655 6.981 -17.091 1.00 71.88 103 TRP A C 1
ATOM 833 O O . TRP A 1 103 ? 8.544 6.222 -16.706 1.00 71.88 103 TRP A O 1
ATOM 843 N N . LYS A 1 104 ? 7.706 8.293 -16.864 1.00 73.12 104 LYS A N 1
ATOM 844 C CA . LYS A 1 104 ? 8.706 8.896 -15.978 1.00 73.12 104 LYS A CA 1
ATOM 845 C C . LYS A 1 104 ? 8.113 9.022 -14.594 1.00 73.12 104 LYS A C 1
ATOM 847 O O . LYS A 1 104 ? 7.201 9.821 -14.390 1.00 73.12 104 LYS A O 1
ATOM 852 N N . VAL A 1 105 ? 8.633 8.236 -13.662 1.00 74.19 105 VAL A N 1
ATOM 853 C CA . VAL A 1 105 ? 8.059 8.130 -12.324 1.00 74.19 105 VAL A CA 1
ATOM 854 C C . VAL A 1 105 ? 9.057 8.543 -11.264 1.00 74.19 105 VAL A C 1
ATOM 856 O O . VAL A 1 105 ? 10.241 8.224 -11.344 1.00 74.19 105 VAL A O 1
ATOM 859 N N . GLU A 1 106 ? 8.557 9.257 -10.266 1.00 81.06 106 GLU A N 1
ATOM 860 C CA . GLU A 1 106 ? 9.300 9.609 -9.070 1.00 81.06 106 GLU A CA 1
ATOM 861 C C . GLU A 1 106 ? 8.504 9.194 -7.835 1.00 81.06 106 GLU A C 1
ATOM 863 O O . GLU A 1 106 ? 7.326 9.527 -7.707 1.00 81.06 106 GLU A O 1
ATOM 868 N N . TRP A 1 107 ? 9.154 8.473 -6.921 1.00 87.31 107 TRP A N 1
ATOM 869 C CA . TRP A 1 107 ? 8.572 8.077 -5.642 1.00 87.31 107 TRP A CA 1
ATOM 870 C C . TRP A 1 107 ? 9.283 8.778 -4.485 1.00 87.31 107 TRP A C 1
ATOM 872 O O . TRP A 1 107 ? 10.518 8.712 -4.375 1.00 87.31 107 TRP A O 1
ATOM 882 N N . ASN A 1 108 ? 8.492 9.392 -3.602 1.00 86.38 108 ASN A N 1
ATOM 883 C CA . ASN A 1 108 ? 8.955 10.110 -2.417 1.00 86.38 108 ASN A CA 1
ATOM 884 C C . ASN A 1 108 ? 8.028 9.892 -1.213 1.00 86.38 108 ASN A C 1
ATOM 886 O O . ASN A 1 108 ? 6.831 9.658 -1.355 1.00 86.38 108 ASN A O 1
ATOM 890 N N . THR A 1 109 ? 8.580 10.022 -0.009 1.00 90.00 109 THR A N 1
ATOM 891 C CA . THR A 1 109 ? 7.809 10.069 1.243 1.00 90.00 109 THR A CA 1
ATOM 892 C C . THR A 1 109 ? 7.293 11.479 1.493 1.00 90.00 109 THR A C 1
ATOM 894 O O . THR A 1 109 ? 7.985 12.442 1.157 1.00 90.00 109 THR A O 1
ATOM 897 N N . GLU A 1 110 ? 6.137 11.623 2.135 1.00 88.75 110 GLU A N 1
ATOM 898 C CA . GLU A 1 110 ? 5.641 12.946 2.522 1.00 88.75 110 GLU A CA 1
ATOM 899 C C . GLU A 1 110 ? 6.221 13.419 3.867 1.00 88.75 110 GLU A C 1
ATOM 901 O O . GLU A 1 110 ? 6.673 12.623 4.695 1.00 88.75 110 GLU A O 1
ATOM 906 N N . SER A 1 111 ? 6.249 14.738 4.068 1.00 88.06 111 SER A N 1
ATOM 907 C CA . SER A 1 111 ? 6.596 15.369 5.345 1.00 88.06 111 SER A CA 1
ATOM 908 C C . SER A 1 111 ? 5.376 15.469 6.262 1.00 88.06 111 SER A C 1
ATOM 910 O O . SER A 1 111 ? 4.250 15.208 5.841 1.00 88.06 111 SER A O 1
ATOM 912 N N . GLU A 1 112 ? 5.583 15.899 7.510 1.00 88.50 112 GLU A N 1
ATOM 913 C CA . GLU A 1 112 ? 4.475 16.235 8.412 1.00 88.50 112 GLU A CA 1
ATOM 914 C C . GLU A 1 112 ? 3.485 17.211 7.747 1.00 88.50 112 GLU A C 1
ATOM 9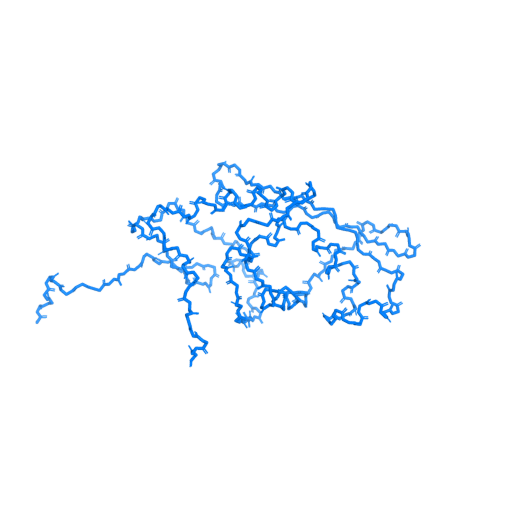16 O O . GLU A 1 112 ? 3.928 18.122 7.034 1.00 88.50 112 GLU A O 1
ATOM 921 N N . PRO A 1 113 ? 2.165 17.032 7.953 1.00 88.06 113 PRO A N 1
ATOM 922 C CA . PRO A 1 113 ? 1.507 16.051 8.840 1.00 88.06 113 PRO A CA 1
ATOM 923 C C . PRO A 1 113 ? 1.297 14.642 8.230 1.00 88.06 113 PRO A C 1
ATOM 925 O O . PRO A 1 113 ? 0.730 13.755 8.867 1.00 88.06 113 PRO A O 1
ATOM 928 N N . ASN A 1 114 ? 1.750 14.402 6.997 1.00 88.44 114 ASN A N 1
ATOM 929 C CA . ASN A 1 114 ? 1.439 13.202 6.213 1.00 88.44 114 ASN A CA 1
ATOM 930 C C . ASN A 1 114 ? 2.575 12.175 6.195 1.00 88.44 114 ASN A C 1
ATOM 932 O O . ASN A 1 114 ? 2.735 11.439 5.230 1.00 88.44 114 ASN A O 1
ATOM 936 N N . LYS A 1 115 ? 3.392 12.082 7.245 1.00 91.06 115 LYS A N 1
ATOM 937 C CA . LYS A 1 115 ? 4.562 11.181 7.266 1.00 91.06 115 LYS A CA 1
ATOM 938 C C . LYS A 1 115 ? 4.222 9.690 7.045 1.00 91.06 115 LYS A C 1
ATOM 940 O O . LYS A 1 115 ? 5.070 8.902 6.610 1.00 91.06 115 LYS A O 1
ATOM 945 N N . HIS A 1 116 ? 2.972 9.311 7.309 1.00 88.12 116 HIS A N 1
ATOM 946 C CA . HIS A 1 116 ? 2.394 7.992 7.040 1.00 88.12 116 HIS A CA 1
ATOM 947 C C . HIS A 1 116 ? 2.046 7.758 5.553 1.00 88.12 116 HIS A C 1
ATOM 949 O O . HIS A 1 116 ? 1.694 6.641 5.183 1.00 88.12 116 HIS A O 1
ATOM 955 N N . CYS A 1 117 ? 2.177 8.772 4.695 1.00 89.50 117 CYS A N 1
ATOM 956 C CA . CYS A 1 117 ? 1.924 8.713 3.259 1.00 89.50 117 CYS A CA 1
ATOM 957 C C . CYS A 1 117 ? 3.221 8.691 2.442 1.00 89.50 117 CYS A C 1
ATOM 959 O O . CYS A 1 117 ? 4.265 9.236 2.817 1.00 89.50 117 CYS A O 1
ATOM 961 N N . SER A 1 118 ? 3.118 8.090 1.260 1.00 88.19 118 SER A N 1
ATOM 962 C CA . SER A 1 118 ? 4.098 8.234 0.188 1.00 88.19 118 SER A CA 1
ATOM 963 C C . SER A 1 118 ? 3.388 8.641 -1.094 1.00 88.19 118 SER A C 1
ATOM 965 O O . SER A 1 118 ? 2.195 8.385 -1.258 1.00 88.19 118 SER A O 1
ATOM 967 N N . ARG A 1 119 ? 4.122 9.285 -1.997 1.00 84.81 119 ARG A N 1
ATOM 968 C CA . ARG A 1 119 ? 3.596 9.825 -3.243 1.00 84.81 119 ARG A CA 1
ATOM 969 C C . ARG A 1 119 ? 4.395 9.302 -4.419 1.00 84.81 119 ARG A C 1
ATOM 971 O O . ARG A 1 119 ? 5.625 9.338 -4.411 1.00 84.81 119 ARG A O 1
ATOM 978 N N . MET A 1 120 ? 3.669 8.880 -5.447 1.00 81.88 120 MET A N 1
ATOM 979 C CA . MET A 1 120 ? 4.213 8.523 -6.748 1.00 81.88 120 MET A CA 1
ATOM 980 C C . MET A 1 120 ? 3.750 9.557 -7.775 1.00 81.88 120 MET A C 1
ATOM 982 O O . MET A 1 120 ? 2.557 9.693 -8.035 1.00 81.88 120 MET A O 1
ATOM 986 N N . LEU A 1 121 ? 4.691 10.307 -8.340 1.00 78.06 121 LEU A N 1
ATOM 987 C CA . LEU A 1 121 ? 4.437 11.247 -9.426 1.00 78.06 121 LEU A CA 1
ATOM 988 C C . LEU A 1 121 ? 4.695 10.536 -10.745 1.00 78.06 121 LEU A C 1
ATOM 990 O O . LEU A 1 121 ? 5.816 10.100 -10.998 1.00 78.06 121 LEU A O 1
ATOM 994 N N . VAL A 1 122 ? 3.665 10.427 -11.579 1.00 74.62 122 VAL A N 1
ATOM 995 C CA . VAL A 1 122 ? 3.726 9.712 -12.854 1.00 74.62 122 VAL A CA 1
ATOM 996 C C . VAL A 1 122 ? 3.578 10.706 -13.999 1.00 74.62 122 VAL A C 1
ATOM 998 O O . VAL A 1 122 ? 2.511 11.270 -14.216 1.00 74.62 122 VAL A O 1
ATOM 1001 N N . ASN A 1 123 ? 4.651 10.904 -14.758 1.00 74.31 123 ASN A N 1
ATOM 1002 C CA . ASN A 1 123 ? 4.633 11.661 -16.003 1.00 74.31 123 ASN A CA 1
ATOM 1003 C C . ASN A 1 123 ? 4.509 10.687 -17.174 1.00 74.31 123 ASN A C 1
ATOM 1005 O O . ASN A 1 123 ? 5.465 9.991 -17.522 1.00 74.31 123 ASN A O 1
ATOM 1009 N N . HIS A 1 124 ? 3.327 10.652 -17.780 1.00 75.19 124 HIS A N 1
ATOM 1010 C CA . HIS A 1 124 ? 3.030 9.789 -18.913 1.00 75.19 124 HIS A CA 1
ATOM 1011 C C . HIS A 1 124 ? 3.248 10.527 -20.241 1.00 75.19 124 HIS A C 1
ATOM 1013 O O . HIS A 1 124 ? 2.758 11.640 -20.438 1.00 75.19 124 HIS A O 1
ATOM 1019 N N . ALA A 1 125 ? 3.971 9.904 -21.170 1.00 74.50 125 ALA A N 1
ATOM 1020 C CA . ALA A 1 125 ? 4.083 10.364 -22.546 1.00 74.50 125 ALA A CA 1
ATOM 1021 C C . ALA A 1 125 ? 3.728 9.234 -23.510 1.00 74.50 125 ALA A C 1
ATOM 1023 O O . ALA A 1 125 ? 4.293 8.144 -23.454 1.00 74.50 125 ALA A O 1
ATOM 1024 N N . PHE A 1 126 ? 2.820 9.523 -24.437 1.00 74.88 126 PHE A N 1
ATOM 1025 C CA . PHE A 1 126 ? 2.401 8.558 -25.440 1.00 74.88 126 PHE A CA 1
ATOM 1026 C C . PHE A 1 126 ? 3.102 8.813 -26.773 1.00 74.88 126 PHE A C 1
ATOM 1028 O O . PHE A 1 126 ? 3.238 9.962 -27.204 1.00 74.88 126 PHE A O 1
ATOM 1035 N N . TYR A 1 127 ? 3.535 7.743 -27.436 1.00 73.94 127 TYR A N 1
ATOM 1036 C CA . TYR A 1 127 ? 4.205 7.801 -28.730 1.00 73.94 127 TYR A CA 1
ATOM 1037 C C . TYR A 1 127 ? 3.452 6.974 -29.766 1.00 73.94 127 TYR A C 1
ATOM 1039 O O . TYR A 1 127 ? 3.158 5.807 -29.528 1.00 73.94 127 TYR A O 1
ATOM 1047 N N . ILE A 1 128 ? 3.205 7.557 -30.942 1.00 77.94 128 ILE A N 1
ATOM 1048 C CA . ILE A 1 128 ? 2.679 6.850 -32.120 1.00 77.94 128 ILE A CA 1
ATOM 1049 C C . ILE A 1 128 ? 3.672 7.056 -33.264 1.00 77.94 128 ILE A C 1
ATOM 1051 O O . ILE A 1 128 ? 4.040 8.193 -33.566 1.00 77.94 128 ILE A O 1
ATOM 1055 N N . PHE A 1 129 ? 4.137 5.969 -33.885 1.00 81.19 129 PHE A N 1
ATOM 1056 C CA . PHE A 1 129 ? 5.174 6.002 -34.932 1.00 81.19 129 PHE A CA 1
ATOM 1057 C C . PHE A 1 129 ? 6.423 6.804 -34.510 1.00 81.19 129 PHE A C 1
ATOM 1059 O O . PHE A 1 129 ? 7.011 7.539 -35.303 1.00 81.19 129 PHE A O 1
ATOM 1066 N N . GLY A 1 130 ? 6.797 6.720 -33.229 1.00 73.31 130 GLY A N 1
ATOM 1067 C CA . GLY A 1 130 ? 7.941 7.443 -32.665 1.00 73.31 130 GLY A CA 1
ATOM 1068 C C . GLY A 1 130 ? 7.732 8.949 -32.447 1.00 73.31 130 GLY A C 1
ATOM 1069 O O . GLY A 1 130 ? 8.660 9.624 -32.008 1.00 73.31 130 GLY A O 1
ATOM 1070 N N . ARG A 1 131 ? 6.538 9.502 -32.705 1.00 79.56 131 ARG A N 1
ATOM 1071 C CA . ARG A 1 131 ? 6.205 10.908 -32.413 1.00 79.56 131 ARG A CA 1
ATOM 1072 C C . ARG A 1 131 ? 5.457 11.022 -31.089 1.00 79.56 131 ARG A C 1
ATOM 1074 O O . ARG A 1 131 ? 4.544 10.241 -30.848 1.00 79.56 131 ARG A O 1
ATOM 1081 N N . ARG A 1 132 ? 5.835 11.996 -30.253 1.00 75.69 132 ARG A N 1
ATOM 1082 C CA . ARG A 1 132 ? 5.221 12.260 -28.940 1.00 75.69 132 ARG A CA 1
ATOM 1083 C C . ARG A 1 132 ? 3.865 12.957 -29.094 1.00 75.69 132 ARG A C 1
ATOM 1085 O O . ARG A 1 132 ? 3.784 13.981 -29.768 1.00 75.69 132 ARG A O 1
ATOM 1092 N N . PHE A 1 133 ? 2.849 12.460 -28.397 1.00 77.50 133 PHE A N 1
ATOM 1093 C CA . PHE A 1 133 ? 1.503 13.030 -28.317 1.00 77.50 133 PHE A CA 1
ATOM 1094 C C . PHE A 1 133 ? 1.205 13.428 -26.858 1.00 77.50 133 PHE A C 1
ATOM 1096 O O . PHE A 1 133 ? 1.070 12.551 -26.008 1.00 77.50 133 PHE A O 1
ATOM 1103 N N . PRO A 1 134 ? 1.165 14.737 -26.533 1.00 61.97 134 PRO A N 1
ATOM 1104 C CA . PRO A 1 134 ? 1.158 15.224 -25.149 1.00 61.97 134 PRO A CA 1
ATOM 1105 C C . PRO A 1 134 ? -0.217 15.272 -24.455 1.00 61.97 134 PRO A C 1
ATOM 1107 O O . PRO A 1 134 ? -0.264 15.659 -23.296 1.00 61.97 134 PRO A O 1
ATOM 1110 N N . LEU A 1 135 ? -1.317 14.904 -25.120 1.00 55.38 135 LEU A N 1
ATOM 1111 C CA . LEU A 1 135 ? -2.677 15.011 -24.572 1.00 55.38 135 LEU A CA 1
ATOM 1112 C C . LEU A 1 135 ? -3.516 13.783 -24.933 1.00 55.38 135 LEU A C 1
ATOM 1114 O O . LEU A 1 135 ? -4.276 13.784 -25.898 1.00 55.38 135 LEU A O 1
ATOM 1118 N N . LEU A 1 136 ? -3.368 12.727 -24.146 1.00 54.12 136 LEU A N 1
ATOM 1119 C CA . LEU A 1 136 ? -4.374 11.680 -24.034 1.00 54.12 136 LEU A CA 1
ATOM 1120 C C . LEU A 1 136 ? -4.657 11.547 -22.543 1.00 54.12 136 LEU A C 1
ATOM 1122 O O . LEU A 1 136 ? -3.833 10.991 -21.821 1.00 54.12 136 LEU A O 1
ATOM 1126 N N . ASP A 1 137 ? -5.786 12.097 -22.092 1.00 43.91 137 ASP A N 1
ATOM 1127 C CA . ASP A 1 137 ? -6.339 11.757 -20.784 1.00 43.91 137 ASP A CA 1
ATOM 1128 C C . ASP A 1 137 ? -6.647 10.264 -20.808 1.00 43.91 137 ASP A C 1
ATOM 1130 O O . ASP A 1 137 ? -7.548 9.784 -21.502 1.00 43.91 137 ASP A O 1
ATOM 1134 N N . VAL A 1 138 ? -5.800 9.499 -20.127 1.00 52.72 138 VAL A N 1
ATOM 1135 C CA . VAL A 1 138 ? -5.910 8.050 -20.123 1.00 52.72 138 VAL A CA 1
ATOM 1136 C C . VAL A 1 138 ? -6.915 7.661 -19.050 1.00 52.72 138 VAL A C 1
ATOM 1138 O O . VAL A 1 138 ? -6.606 7.660 -17.863 1.00 52.72 138 VAL A O 1
ATOM 1141 N N . HIS A 1 139 ? -8.115 7.272 -19.476 1.00 42.03 139 HIS A N 1
ATOM 1142 C CA . HIS A 1 139 ? -9.021 6.494 -18.637 1.00 42.03 139 HIS A CA 1
ATOM 1143 C C . HIS A 1 139 ? -8.398 5.110 -18.402 1.00 42.03 139 HIS A C 1
ATOM 1145 O O . HIS A 1 139 ? -8.488 4.214 -19.247 1.00 42.03 139 HIS A O 1
ATOM 1151 N N . VAL A 1 140 ? -7.727 4.940 -17.263 1.00 44.25 140 VAL A N 1
ATOM 1152 C CA . VAL A 1 140 ? -7.144 3.658 -16.855 1.00 44.25 140 VAL A CA 1
ATOM 1153 C C . VAL A 1 140 ? -8.272 2.739 -16.387 1.00 44.25 140 VAL A C 1
ATOM 1155 O O . VAL A 1 140 ? -8.835 2.907 -15.311 1.00 44.25 140 VAL A O 1
ATOM 1158 N N . VAL A 1 141 ? -8.617 1.743 -17.203 1.00 43.03 141 VAL A N 1
ATOM 1159 C CA . VAL A 1 141 ? -9.440 0.608 -16.761 1.00 43.03 141 VAL A CA 1
ATOM 1160 C C . VAL A 1 141 ? -8.496 -0.390 -16.087 1.00 43.03 141 VAL A C 1
ATOM 1162 O O . VAL A 1 141 ? -7.532 -0.811 -16.726 1.00 43.03 141 VAL A O 1
ATOM 1165 N N . CYS A 1 142 ? -8.771 -0.780 -14.833 1.00 51.28 142 CYS A N 1
ATOM 1166 C CA . CYS A 1 142 ? -7.953 -1.643 -13.952 1.00 51.28 142 CYS A CA 1
ATOM 1167 C C . CYS A 1 142 ? -7.673 -3.084 -14.454 1.00 51.28 142 CYS A C 1
ATOM 1169 O O . CYS A 1 142 ? -7.567 -4.011 -13.662 1.00 51.28 142 CYS A O 1
ATOM 1171 N N . ARG A 1 143 ? -7.503 -3.315 -15.760 1.00 47.69 143 ARG A N 1
ATOM 1172 C CA . ARG A 1 143 ? -7.083 -4.607 -16.332 1.00 47.69 143 ARG A CA 1
ATOM 1173 C C . ARG A 1 143 ? -5.621 -4.947 -16.035 1.00 47.69 143 ARG A C 1
ATOM 1175 O O . ARG A 1 143 ? 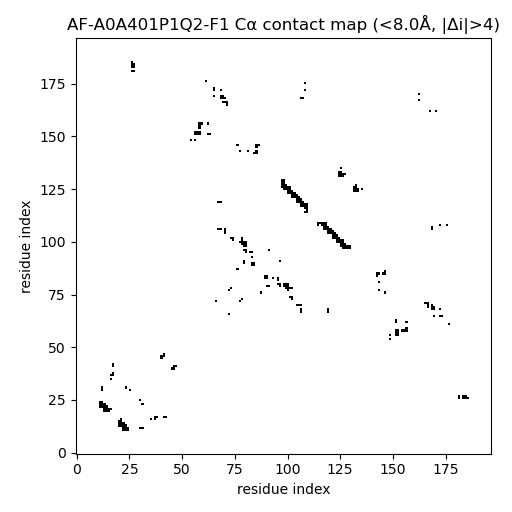-5.215 -6.090 -16.202 1.00 47.69 143 ARG A O 1
ATOM 1182 N N . GLN A 1 144 ? -4.815 -3.958 -15.650 1.00 54.06 144 GLN A N 1
ATOM 1183 C CA . GLN A 1 144 ? -3.393 -4.162 -15.369 1.00 54.06 144 GLN A CA 1
ATOM 1184 C C . GLN A 1 144 ? -3.134 -4.684 -13.947 1.00 54.06 144 GLN A C 1
ATOM 1186 O O . GLN A 1 144 ? -2.143 -5.379 -13.760 1.00 54.06 144 GLN A O 1
ATOM 1191 N N . PHE A 1 145 ? -4.057 -4.471 -12.998 1.00 68.44 145 PHE A N 1
ATOM 1192 C CA . PHE A 1 145 ? -3.936 -4.948 -11.612 1.00 68.44 145 PHE A CA 1
ATOM 1193 C C . PHE A 1 145 ? -3.787 -6.477 -11.518 1.00 68.44 145 PHE A C 1
ATOM 1195 O O . PHE A 1 145 ? -3.030 -6.993 -10.702 1.00 68.44 145 PHE A O 1
ATOM 1202 N N . GLU A 1 146 ? -4.452 -7.225 -12.404 1.00 70.19 146 GLU A N 1
ATOM 1203 C CA . GLU A 1 146 ? -4.336 -8.690 -12.455 1.00 70.19 146 GLU A CA 1
ATOM 1204 C C . GLU A 1 146 ? -2.904 -9.164 -12.759 1.00 70.19 146 GLU A C 1
ATOM 1206 O O . GLU A 1 146 ? -2.500 -10.236 -12.304 1.00 70.19 146 GLU A O 1
ATOM 1211 N N . ARG A 1 147 ? -2.107 -8.370 -13.492 1.00 74.62 147 ARG A N 1
ATOM 1212 C CA . ARG A 1 147 ? -0.696 -8.692 -13.761 1.00 74.62 147 ARG A CA 1
ATOM 1213 C C . ARG A 1 147 ? 0.134 -8.610 -12.484 1.00 74.62 147 ARG A C 1
ATOM 1215 O O . ARG A 1 147 ? 0.958 -9.492 -12.254 1.00 74.62 147 ARG A O 1
ATOM 1222 N N . ASP A 1 148 ? -0.126 -7.611 -11.644 1.00 80.81 148 ASP A N 1
ATOM 1223 C CA . ASP A 1 148 ? 0.545 -7.461 -10.351 1.00 80.81 148 ASP A CA 1
ATOM 1224 C C . ASP A 1 148 ? 0.175 -8.603 -9.402 1.00 80.81 148 ASP A C 1
ATOM 1226 O O . ASP A 1 148 ? 1.061 -9.215 -8.807 1.00 80.81 148 ASP A O 1
ATOM 1230 N N . VAL A 1 149 ? -1.108 -8.987 -9.353 1.00 81.25 149 VAL A N 1
ATOM 1231 C CA . VAL A 1 149 ? -1.582 -10.147 -8.574 1.00 81.25 149 VAL A CA 1
ATOM 1232 C C . VAL A 1 149 ? -0.860 -11.433 -8.976 1.00 81.25 149 VAL A C 1
ATOM 1234 O O . VAL A 1 149 ? -0.460 -12.215 -8.110 1.00 81.25 149 VAL A O 1
ATOM 1237 N N . MET A 1 150 ? -0.641 -11.652 -10.275 1.00 83.06 150 MET A N 1
ATOM 1238 C CA . MET A 1 150 ? 0.124 -12.806 -10.753 1.00 83.06 150 MET A CA 1
ATOM 1239 C C . MET A 1 150 ? 1.580 -12.771 -10.281 1.00 83.06 150 MET A C 1
ATOM 1241 O O . MET A 1 150 ? 2.101 -13.805 -9.863 1.00 83.06 150 MET A O 1
ATOM 1245 N N . ILE A 1 151 ? 2.237 -11.610 -10.311 1.00 84.00 151 ILE A N 1
ATOM 1246 C CA . ILE A 1 151 ? 3.617 -11.468 -9.828 1.00 84.00 151 ILE A CA 1
ATOM 1247 C C . ILE A 1 151 ? 3.694 -11.688 -8.316 1.00 84.00 151 ILE A C 1
ATOM 1249 O O . ILE A 1 151 ? 4.533 -12.467 -7.867 1.00 84.00 151 ILE A O 1
ATOM 1253 N N . TRP A 1 152 ? 2.806 -11.076 -7.529 1.00 87.44 152 TRP A N 1
ATOM 1254 C CA . TRP A 1 152 ? 2.778 -11.247 -6.075 1.00 87.44 152 TRP A CA 1
ATOM 1255 C C . TRP A 1 152 ? 2.566 -12.705 -5.658 1.00 87.44 152 TRP A C 1
ATOM 1257 O O . TRP A 1 152 ? 3.229 -13.170 -4.740 1.00 87.44 152 TRP A O 1
ATOM 1267 N N . ASN A 1 153 ? 1.721 -13.452 -6.372 1.00 86.62 153 ASN A N 1
ATOM 1268 C CA . ASN A 1 153 ? 1.468 -14.866 -6.083 1.00 86.62 153 ASN A CA 1
ATOM 1269 C C . ASN A 1 153 ? 2.610 -15.817 -6.490 1.00 86.62 153 ASN A C 1
ATOM 1271 O O . ASN A 1 153 ? 2.599 -16.979 -6.089 1.00 86.62 153 ASN A O 1
ATOM 1275 N N . ASN A 1 154 ? 3.577 -15.359 -7.293 1.00 85.19 154 ASN A N 1
ATOM 1276 C CA . ASN A 1 154 ? 4.660 -16.197 -7.826 1.00 85.19 154 ASN A CA 1
ATOM 1277 C C . ASN A 1 154 ? 6.068 -15.687 -7.466 1.00 85.19 154 ASN A C 1
ATOM 1279 O O . ASN A 1 154 ? 7.064 -16.268 -7.904 1.00 85.19 154 ASN A O 1
ATOM 1283 N N . LYS A 1 155 ? 6.178 -14.617 -6.670 1.00 83.00 155 LYS A N 1
ATOM 1284 C CA . LYS A 1 155 ? 7.452 -14.092 -6.159 1.00 83.00 155 LYS A CA 1
ATOM 1285 C C . LYS A 1 155 ? 7.702 -14.566 -4.728 1.00 83.00 155 LYS A C 1
ATOM 1287 O O . LYS A 1 155 ? 6.785 -14.889 -3.983 1.00 83.00 155 LYS A O 1
ATOM 1292 N N . LYS A 1 156 ? 8.971 -14.561 -4.323 1.00 83.62 156 LYS A N 1
ATOM 1293 C CA . LYS A 1 156 ? 9.382 -14.780 -2.932 1.00 83.62 156 LYS A CA 1
ATOM 1294 C C . LYS A 1 156 ? 9.818 -13.458 -2.316 1.00 83.62 156 LYS A C 1
ATOM 1296 O O . LYS A 1 156 ? 10.655 -12.766 -2.897 1.00 83.62 156 LYS A O 1
ATOM 1301 N N . TYR A 1 157 ? 9.341 -13.160 -1.110 1.00 84.12 157 TYR A N 1
ATOM 1302 C CA . TYR A 1 157 ? 9.871 -12.042 -0.339 1.00 84.12 157 TYR A CA 1
ATOM 1303 C C . TYR A 1 157 ? 11.344 -12.282 0.024 1.00 84.12 157 TYR A C 1
ATOM 1305 O O . TYR A 1 157 ? 11.697 -13.267 0.678 1.00 84.12 157 TYR A O 1
ATOM 1313 N N . ILE A 1 158 ? 12.212 -11.354 -0.378 1.00 84.44 158 ILE A N 1
ATOM 1314 C CA . ILE A 1 158 ? 13.629 -11.340 -0.007 1.00 84.44 158 ILE A CA 1
ATOM 1315 C C . ILE A 1 158 ? 13.858 -10.116 0.870 1.00 84.44 158 ILE A C 1
ATOM 1317 O O . ILE A 1 158 ? 13.725 -8.985 0.407 1.00 84.44 158 ILE A O 1
ATOM 1321 N N . SER A 1 159 ? 14.229 -10.325 2.135 1.00 82.00 159 SER A N 1
ATOM 1322 C CA . SER A 1 159 ? 14.440 -9.236 3.100 1.00 82.00 159 SER A CA 1
ATOM 1323 C C . SER A 1 159 ? 15.628 -8.336 2.737 1.00 82.00 159 SER A C 1
ATOM 1325 O O . SER A 1 159 ? 15.555 -7.120 2.906 1.00 82.00 159 SER A O 1
ATOM 1327 N N . LYS A 1 160 ? 16.699 -8.922 2.186 1.00 85.12 160 LYS A N 1
ATOM 1328 C CA . LYS A 1 160 ? 17.912 -8.234 1.713 1.00 85.12 160 LYS A CA 1
ATOM 1329 C C . LYS A 1 160 ? 18.151 -8.529 0.222 1.00 85.12 160 LYS A C 1
ATOM 1331 O O . LYS A 1 160 ? 18.971 -9.391 -0.092 1.00 85.12 160 LYS A O 1
ATOM 1336 N N . PRO A 1 161 ? 17.399 -7.892 -0.689 1.00 86.56 161 PRO A N 1
ATOM 1337 C CA . PRO A 1 161 ? 17.559 -8.094 -2.122 1.00 86.56 161 PRO A CA 1
ATOM 1338 C C . PRO A 1 161 ? 18.864 -7.457 -2.609 1.00 86.56 161 PRO A C 1
ATOM 1340 O O . PRO A 1 161 ? 19.377 -6.513 -2.002 1.00 86.56 161 PRO A O 1
ATOM 1343 N N . LEU A 1 162 ? 19.392 -7.969 -3.718 1.00 89.75 162 LEU A N 1
ATOM 1344 C CA . LEU A 1 162 ? 20.474 -7.317 -4.447 1.00 89.75 162 LEU A CA 1
ATOM 1345 C C . LEU A 1 162 ? 19.868 -6.161 -5.240 1.00 89.75 162 LEU A C 1
ATOM 1347 O O . LEU A 1 162 ? 19.088 -6.400 -6.155 1.00 89.75 162 LEU A O 1
ATOM 1351 N N . LEU A 1 163 ? 20.196 -4.932 -4.849 1.00 88.81 163 LEU A N 1
ATOM 1352 C CA . LEU A 1 163 ? 19.657 -3.720 -5.457 1.00 88.81 163 LEU A CA 1
ATOM 1353 C C . LEU A 1 163 ? 20.722 -3.052 -6.320 1.00 88.81 163 LEU A C 1
ATOM 1355 O O . LEU A 1 163 ? 21.865 -2.889 -5.879 1.00 88.81 163 LEU A O 1
ATOM 1359 N N . VAL A 1 164 ? 20.335 -2.635 -7.523 1.00 88.56 164 VAL A N 1
ATOM 1360 C CA . VAL A 1 164 ? 21.142 -1.727 -8.343 1.00 88.56 164 VAL A CA 1
ATOM 1361 C C . VAL A 1 164 ? 20.830 -0.272 -7.984 1.00 88.56 164 VAL A C 1
ATOM 1363 O O . VAL A 1 164 ? 19.952 0.019 -7.168 1.00 88.56 164 VAL A O 1
ATOM 1366 N N . LYS A 1 165 ? 21.581 0.681 -8.544 1.00 85.00 165 LYS A N 1
ATOM 1367 C CA . LYS A 1 165 ? 21.428 2.111 -8.219 1.00 85.00 165 LYS A CA 1
ATOM 1368 C C . LYS A 1 165 ? 20.013 2.610 -8.537 1.00 85.00 165 LYS A C 1
ATOM 1370 O O . LYS A 1 165 ? 19.464 3.450 -7.820 1.00 85.00 165 LYS A O 1
ATOM 1375 N N . GLU A 1 166 ? 19.439 2.070 -9.599 1.00 82.12 166 GLU A N 1
ATOM 1376 C CA . GLU A 1 166 ? 18.109 2.364 -10.111 1.00 82.12 166 GLU A CA 1
ATOM 1377 C C . GLU A 1 166 ? 17.012 1.947 -9.112 1.00 82.12 166 GLU A C 1
ATOM 1379 O O . GLU A 1 166 ? 16.005 2.640 -8.993 1.00 82.12 166 GLU A O 1
ATOM 1384 N N . ASP A 1 167 ? 17.261 0.934 -8.274 1.00 86.56 167 ASP A N 1
ATOM 1385 C CA . ASP A 1 167 ? 16.319 0.434 -7.260 1.00 86.56 167 ASP A CA 1
ATOM 1386 C C . ASP A 1 167 ? 16.361 1.222 -5.939 1.00 86.56 167 ASP A C 1
ATOM 1388 O O . ASP A 1 167 ? 15.799 0.815 -4.916 1.00 86.56 167 ASP A O 1
ATOM 1392 N N . SER A 1 168 ? 17.054 2.365 -5.905 1.00 87.88 168 SER A N 1
ATOM 1393 C CA . SER A 1 168 ? 17.236 3.144 -4.673 1.00 87.88 168 SER A CA 1
ATOM 1394 C C . SER A 1 168 ? 15.915 3.529 -3.990 1.00 87.88 168 SER A C 1
ATOM 1396 O O . SER A 1 168 ? 15.879 3.664 -2.763 1.00 87.88 168 SER A O 1
ATOM 1398 N N . ALA A 1 169 ? 14.831 3.681 -4.758 1.00 89.00 169 ALA A N 1
ATOM 1399 C CA . ALA A 1 169 ? 13.492 3.956 -4.247 1.00 89.00 169 ALA A CA 1
ATOM 1400 C C . ALA A 1 169 ? 12.928 2.787 -3.422 1.00 89.00 169 ALA A C 1
ATOM 1402 O O . ALA A 1 169 ? 12.387 3.039 -2.348 1.00 89.00 169 ALA A O 1
ATOM 1403 N N . ILE A 1 170 ? 13.163 1.530 -3.818 1.00 91.25 170 ILE A N 1
ATOM 1404 C CA . ILE A 1 170 ? 12.774 0.338 -3.044 1.00 91.25 170 ILE A CA 1
ATOM 1405 C C . ILE A 1 170 ? 13.458 0.362 -1.673 1.00 91.25 170 ILE A C 1
ATOM 1407 O O . ILE A 1 170 ? 12.815 0.207 -0.634 1.00 91.25 170 ILE A O 1
ATOM 1411 N N . ALA A 1 171 ? 14.764 0.641 -1.636 1.00 91.50 171 ALA A N 1
ATOM 1412 C CA . ALA A 1 171 ? 15.499 0.738 -0.375 1.00 91.50 171 ALA A CA 1
ATOM 1413 C C . ALA A 1 171 ? 14.973 1.869 0.530 1.00 91.50 171 ALA A C 1
ATOM 1415 O O . ALA A 1 171 ? 14.926 1.707 1.752 1.00 91.50 171 ALA A O 1
ATOM 1416 N N . ARG A 1 172 ? 14.595 3.019 -0.050 1.00 92.62 172 ARG A N 1
ATOM 1417 C CA . ARG A 1 172 ? 13.974 4.130 0.693 1.00 92.62 172 ARG A CA 1
ATOM 1418 C C . ARG A 1 172 ? 12.590 3.745 1.216 1.00 92.62 172 ARG A C 1
ATOM 1420 O O . ARG A 1 172 ? 12.340 3.968 2.397 1.00 92.62 172 ARG A O 1
ATOM 1427 N N . HIS A 1 173 ? 11.751 3.121 0.389 1.00 93.81 173 HIS A N 1
ATOM 1428 C CA . HIS A 1 173 ? 10.434 2.617 0.775 1.00 93.81 173 HIS A CA 1
ATOM 1429 C C . HIS A 1 173 ? 10.531 1.670 1.963 1.00 93.81 173 HIS A C 1
ATOM 1431 O O . HIS A 1 173 ? 9.884 1.905 2.975 1.00 93.81 173 HIS A O 1
ATOM 1437 N N . ARG A 1 174 ? 11.411 0.664 1.905 1.00 94.25 174 ARG A N 1
ATOM 1438 C CA . ARG A 1 174 ? 11.573 -0.293 3.009 1.00 94.25 174 ARG A CA 1
ATOM 1439 C C . ARG A 1 174 ? 11.970 0.375 4.320 1.00 94.25 174 ARG A C 1
ATOM 1441 O O . ARG A 1 174 ? 11.444 -0.004 5.356 1.00 94.25 174 ARG A O 1
ATOM 1448 N N . ARG A 1 175 ? 12.863 1.375 4.284 1.00 93.88 175 ARG A N 1
ATOM 1449 C CA . ARG A 1 175 ? 13.237 2.162 5.475 1.00 93.88 175 ARG A CA 1
ATOM 1450 C C . ARG A 1 175 ? 12.097 3.030 5.998 1.00 93.88 175 ARG A C 1
ATOM 1452 O O . ARG A 1 175 ? 11.984 3.206 7.199 1.00 93.88 175 ARG A O 1
ATOM 1459 N N . TRP A 1 176 ? 11.285 3.597 5.115 1.00 95.06 176 TRP A N 1
ATOM 1460 C CA . TRP A 1 176 ? 10.118 4.382 5.507 1.00 95.06 176 TRP A CA 1
ATOM 1461 C C . TRP A 1 176 ? 9.023 3.491 6.109 1.00 95.06 176 TRP A C 1
ATOM 1463 O O . TRP A 1 176 ? 8.492 3.800 7.171 1.00 95.06 176 TRP A O 1
ATOM 1473 N N . TYR A 1 177 ? 8.759 2.338 5.494 1.00 94.88 177 TYR A N 1
ATOM 1474 C CA . TYR A 1 177 ? 7.718 1.398 5.903 1.00 94.88 177 TYR A CA 1
ATOM 1475 C C . TYR A 1 177 ? 7.992 0.753 7.272 1.00 94.88 177 TYR A C 1
ATOM 1477 O O . TYR A 1 177 ? 7.061 0.300 7.934 1.00 94.88 177 TYR A O 1
ATOM 1485 N N . THR A 1 178 ? 9.242 0.765 7.764 1.00 93.75 178 THR A N 1
ATOM 1486 C CA . THR A 1 178 ? 9.541 0.266 9.119 1.00 93.75 178 THR A CA 1
ATOM 1487 C C . THR A 1 178 ? 8.826 1.048 10.217 1.00 93.75 178 THR A C 1
ATOM 1489 O O . THR A 1 178 ? 8.698 0.525 11.314 1.00 93.75 178 THR A O 1
ATOM 1492 N N . GLN A 1 179 ? 8.359 2.275 9.955 1.00 93.31 179 GLN A N 1
ATOM 1493 C CA . GLN A 1 179 ? 7.633 3.069 10.953 1.00 93.31 179 GLN A CA 1
ATOM 1494 C C . GLN A 1 179 ? 6.314 2.424 11.408 1.00 93.31 179 GLN A C 1
ATOM 1496 O O . GLN A 1 179 ? 5.831 2.746 12.487 1.00 93.31 179 GLN A O 1
ATOM 1501 N N . PHE A 1 180 ? 5.750 1.513 10.608 1.00 93.75 180 PHE A N 1
ATOM 1502 C CA . PHE A 1 180 ? 4.516 0.790 10.931 1.00 93.75 180 PHE A CA 1
ATOM 1503 C C . PHE A 1 180 ? 4.756 -0.469 11.778 1.00 93.75 180 PHE A C 1
ATOM 1505 O O . PHE A 1 180 ? 3.807 -1.177 12.106 1.00 93.75 180 PHE A O 1
ATOM 1512 N N . TY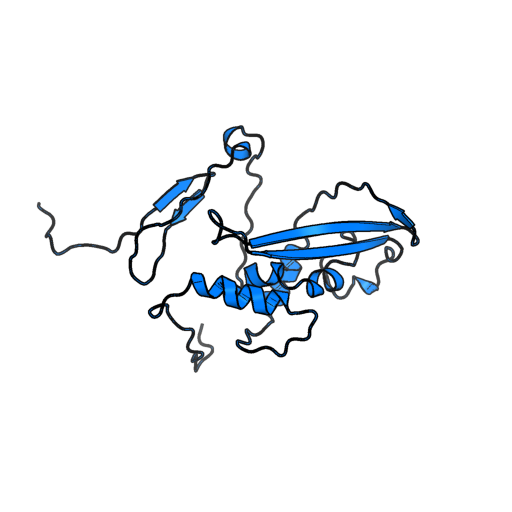R A 1 181 ? 6.013 -0.759 12.128 1.00 92.94 181 TYR A N 1
ATOM 1513 C CA . TYR A 1 181 ? 6.393 -1.894 12.962 1.00 92.94 181 TYR A CA 1
ATOM 1514 C C . TYR A 1 181 ? 7.060 -1.400 14.245 1.00 92.94 181 TYR A C 1
ATOM 1516 O O . TYR A 1 181 ? 7.998 -0.603 14.217 1.00 92.94 181 TYR A O 1
ATOM 1524 N N . SER A 1 182 ? 6.607 -1.924 15.378 1.00 92.69 182 SER A N 1
ATOM 1525 C CA . SER A 1 182 ? 7.241 -1.752 16.683 1.00 92.69 182 SER A CA 1
ATOM 1526 C C . SER A 1 182 ? 8.142 -2.946 17.025 1.00 92.69 182 SER A C 1
ATOM 1528 O O . SER A 1 182 ? 8.233 -3.932 16.288 1.00 92.69 182 SER A O 1
ATOM 1530 N N . GLN A 1 183 ? 8.819 -2.886 18.174 1.00 92.12 183 GLN A N 1
ATOM 1531 C CA . GLN A 1 183 ? 9.662 -3.989 18.648 1.00 92.12 183 GLN A CA 1
ATOM 1532 C C . GLN A 1 183 ? 8.869 -5.279 18.904 1.00 92.12 183 GLN A C 1
ATOM 1534 O O . GLN A 1 183 ? 9.410 -6.365 18.687 1.00 92.12 183 GLN A O 1
ATOM 1539 N N . ASN A 1 184 ? 7.603 -5.145 19.310 1.00 93.75 184 ASN A N 1
ATOM 1540 C CA . ASN A 1 184 ? 6.702 -6.250 19.635 1.00 93.75 184 ASN A CA 1
ATOM 1541 C C . ASN A 1 184 ? 5.867 -6.708 18.436 1.00 93.75 184 ASN A C 1
ATOM 1543 O O . ASN A 1 184 ? 5.066 -7.636 18.557 1.00 93.75 184 ASN A O 1
ATOM 1547 N N . SER A 1 185 ? 6.045 -6.079 17.270 1.00 91.69 185 SER A N 1
ATOM 1548 C CA . SER A 1 185 ? 5.350 -6.509 16.066 1.00 91.69 185 SER A CA 1
ATOM 1549 C C . SER A 1 185 ? 5.677 -7.971 15.750 1.00 91.69 185 SER A C 1
ATOM 1551 O O . SER A 1 185 ? 6.857 -8.349 15.773 1.00 91.69 185 SER A O 1
ATOM 1553 N N . PRO A 1 186 ? 4.661 -8.797 15.431 1.00 85.56 186 PRO A N 1
ATOM 1554 C CA . PRO A 1 186 ? 4.878 -10.176 15.033 1.00 85.56 186 PRO A CA 1
ATOM 1555 C C . PRO A 1 186 ? 5.882 -10.243 13.888 1.00 85.56 186 PRO A C 1
ATOM 1557 O O . PRO A 1 186 ? 5.751 -9.554 12.876 1.00 85.56 186 PRO A O 1
ATOM 1560 N N . ARG A 1 187 ? 6.912 -11.069 14.055 1.00 80.38 187 ARG A N 1
ATOM 1561 C CA . ARG A 1 187 ? 7.900 -11.296 13.005 1.00 80.38 187 ARG A CA 1
ATOM 1562 C C . ARG A 1 187 ? 7.492 -12.520 12.221 1.00 80.38 187 ARG A C 1
ATOM 1564 O O . ARG A 1 187 ? 7.155 -13.546 12.804 1.00 80.38 187 ARG A O 1
ATOM 1571 N N . PHE A 1 188 ? 7.592 -12.425 10.904 1.00 68.75 188 PHE A N 1
ATOM 1572 C CA . PHE A 1 188 ? 7.482 -13.595 10.054 1.00 68.75 188 PHE A CA 1
ATOM 1573 C C . PHE A 1 188 ? 8.682 -14.518 10.312 1.00 68.75 188 PHE A C 1
ATOM 1575 O O . PHE A 1 188 ? 9.771 -14.327 9.766 1.00 68.75 188 PHE A O 1
ATOM 1582 N N . THR A 1 189 ? 8.506 -15.502 11.189 1.00 61.41 189 THR A N 1
ATOM 1583 C CA . THR A 1 189 ? 9.395 -16.656 11.286 1.00 61.41 189 THR A CA 1
ATOM 1584 C C . THR A 1 189 ? 9.000 -17.598 10.163 1.00 61.41 189 THR A C 1
ATOM 1586 O O . THR A 1 189 ? 7.950 -18.232 10.227 1.00 61.41 189 THR A O 1
ATOM 1589 N N . ALA A 1 190 ? 9.804 -17.645 9.102 1.00 52.75 190 ALA A N 1
ATOM 1590 C CA . ALA A 1 190 ? 9.639 -18.610 8.024 1.00 52.75 190 ALA A CA 1
ATOM 1591 C C . ALA A 1 190 ? 9.888 -20.028 8.568 1.00 52.75 190 ALA A C 1
ATOM 1593 O O . ALA A 1 190 ? 10.987 -20.556 8.441 1.00 52.75 190 ALA A O 1
ATOM 1594 N N . GLN A 1 191 ? 8.892 -20.609 9.229 1.00 47.78 191 GLN A N 1
ATOM 1595 C CA . GLN A 1 191 ? 8.886 -22.004 9.643 1.00 47.78 191 GLN A CA 1
ATOM 1596 C C . GLN A 1 191 ? 7.456 -22.536 9.537 1.00 47.78 191 GLN A C 1
ATOM 1598 O O . GLN A 1 191 ? 6.751 -22.725 10.521 1.00 47.78 191 GLN A O 1
ATOM 1603 N N . LEU A 1 192 ? 7.014 -22.722 8.295 1.00 49.59 192 LEU A N 1
ATOM 1604 C CA . LEU A 1 192 ? 6.048 -23.764 7.978 1.00 49.59 192 LEU A CA 1
ATOM 1605 C C . LEU A 1 192 ? 6.892 -24.950 7.509 1.00 49.59 192 LEU A C 1
ATOM 1607 O O . LEU A 1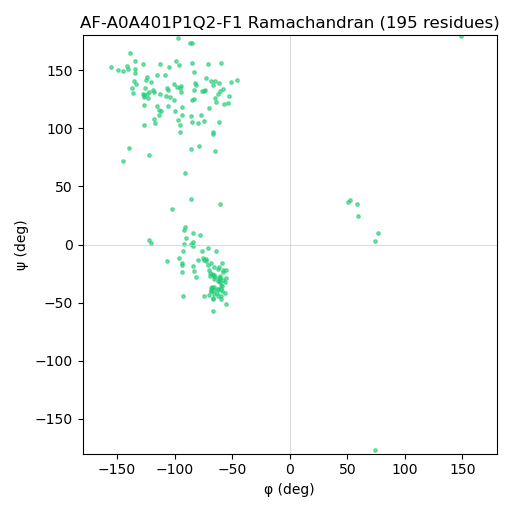 192 ? 7.350 -24.975 6.368 1.00 49.59 192 LEU A O 1
ATOM 1611 N N . ASP A 1 193 ? 7.165 -25.880 8.425 1.00 49.34 193 ASP A N 1
ATOM 1612 C CA . ASP A 1 193 ? 7.858 -27.142 8.126 1.00 49.34 193 ASP A CA 1
ATOM 1613 C C . ASP A 1 193 ? 6.973 -28.106 7.302 1.00 49.34 193 ASP A C 1
ATOM 1615 O O . ASP A 1 193 ? 7.440 -29.160 6.869 1.00 49.34 193 ASP A O 1
ATOM 1619 N N . SER A 1 194 ? 5.715 -27.745 7.023 1.00 47.94 194 SER A N 1
ATOM 1620 C CA . SER A 1 194 ? 4.837 -28.483 6.116 1.00 47.94 194 SER A CA 1
ATOM 1621 C C . SER A 1 194 ? 3.907 -27.567 5.310 1.00 47.94 194 SER A C 1
ATOM 1623 O O . SER A 1 194 ? 3.530 -26.475 5.737 1.00 47.94 194 SER A O 1
ATOM 1625 N N . LEU A 1 195 ? 3.572 -28.025 4.100 1.00 46.53 195 LEU A N 1
ATOM 1626 C CA . LEU A 1 195 ? 2.593 -27.438 3.175 1.00 46.53 195 LEU A CA 1
ATOM 1627 C C . LEU A 1 195 ? 1.173 -27.944 3.483 1.00 46.53 195 LEU A C 1
ATOM 1629 O O . LEU A 1 195 ? 0.418 -28.251 2.561 1.00 46.53 195 LEU A O 1
ATOM 1633 N N . ASP A 1 196 ? 0.820 -28.080 4.758 1.00 44.78 196 ASP A N 1
ATOM 1634 C CA . ASP A 1 196 ? -0.519 -28.530 5.128 1.00 44.78 196 ASP A CA 1
ATOM 1635 C C . ASP A 1 196 ? -1.455 -27.315 5.161 1.00 44.78 196 ASP A C 1
ATOM 1637 O O . ASP A 1 196 ? -1.306 -26.409 5.985 1.00 44.78 196 ASP A O 1
ATOM 1641 N N . TRP A 1 197 ? -2.369 -27.285 4.192 1.00 49.50 197 TRP A N 1
ATOM 1642 C CA . TRP A 1 197 ? -3.527 -26.396 4.114 1.00 4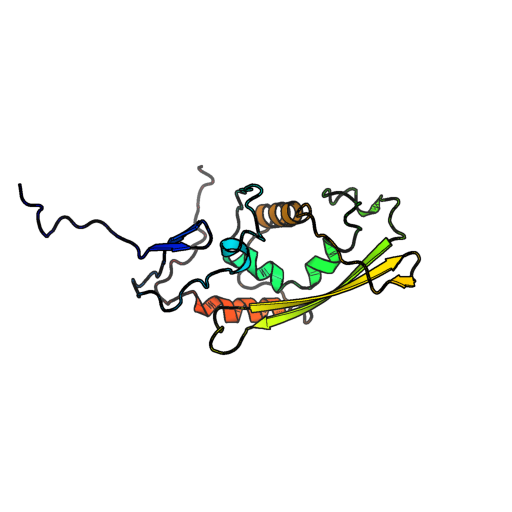9.50 197 TRP A CA 1
ATOM 1643 C C . TRP A 1 197 ? -4.771 -27.102 4.654 1.00 49.50 197 TRP A C 1
ATOM 1645 O O . TRP A 1 197 ? -4.867 -28.342 4.506 1.00 49.50 197 TRP A O 1
#

Secondary structure (DSSP, 8-state):
-PPPTT-------EEEETTEEEE---TT-PPPS--PPP-HHHHTTSS-----------S-TTHHHHTTT-HHHHHHHSSB-GGG-S-TTTTTS-TTTTEEEEEEEEEEEPPTT-TT-EEEEEEEEEEETTEEE--------S-SHHHHHHHHHH----SS----GGGHHHHHHHHHHGGG--TTSPP------S---

InterPro domains:
  IPR045605 3-ketosteroid-9-alpha-monooxygenase, oxygenase component-like, C-terminal domain [PF19298] (23-80)
  IPR045605 3-ketosteroid-9-alpha-monooxygenase, oxygenase component-like, C-terminal domain [PF19298] (140-181)
  IPR050584 Cholesterol 7-desaturase [PTHR21266] (5-132)

Sequence (197 aa):
MDMPEFAKIKTWPTCELNCAVFVWFHCDDIDPSWSIPEQEEIQSGEWVYRGRTEHFVNCHIQEIPENAADIAHLSHLHAPSMLSGSDLRSTRASHWGFAQHDWKVEWNTESEPNKHCSRMLVNHAFYIFGRRFPLLDVHVVCRQFERDVMIWNNKKYISKPLLVKEDSAIARHRRWYTQFYSQNSPRFTAQLDSLDW

Solvent-accessible surface area (backbone atoms only — not comparable to full-atom values): 13236 Å² total; per-residue (Å²): 136,84,80,60,91,84,76,71,78,94,80,66,60,68,50,79,54,87,96,41,81,48,73,61,83,46,88,83,73,58,76,84,90,73,77,88,78,84,53,64,49,51,75,72,56,76,54,66,93,86,79,86,86,86,80,91,66,67,57,65,76,67,60,64,68,46,50,65,30,41,62,67,53,49,65,70,78,55,22,56,42,86,87,46,62,69,54,80,85,48,44,83,76,40,93,56,74,54,38,41,50,46,78,51,66,49,60,47,75,43,60,85,97,42,59,94,41,70,47,70,49,77,47,78,44,38,27,52,80,84,41,81,49,94,85,71,90,74,84,80,69,78,62,61,56,61,51,52,52,53,47,42,55,74,52,77,94,62,97,81,65,93,72,60,83,88,44,50,38,39,61,49,45,57,64,59,58,48,76,83,51,61,94,80,42,88,71,90,72,94,70,73,93,60,93,80,127